Protein AF-A0A1E1F6V0-F1 (afdb_monomer)

Secondary structure (DSSP, 8-state):
---------------GGG-EE-TT-SEEEEEEEE---PPPTT-SSS-EEEEEEEEGGGTEE--BTTBSEEEEE--GGGEETTEEEEEEESEEEEEEEEEETTTEEEE-GGGEEEEEE-TT-EEEEEEE-HHHHHHHHHHHHHHTT---SSS---EEE-S-SS---BPPP-HHHHHHHHHHHHHH-TEE-SPEEE---EEE----EE-TTS-EETT-PPPPPP-------

pLDDT: mean 83.44, std 19.13, range [30.25, 98.56]

Solvent-accessible surface area (backbone atoms only — not comparable to full-atom values): 13030 Å² total; per-residue (Å²): 136,85,84,81,80,81,74,79,69,79,82,68,79,69,56,52,73,73,39,70,34,38,67,84,32,72,40,21,33,41,34,35,33,45,83,85,58,88,45,58,96,89,30,89,32,50,33,36,39,33,38,26,25,44,41,72,96,74,33,35,73,71,26,45,98,92,46,54,52,47,77,52,59,51,28,78,92,53,48,54,100,51,27,41,74,44,82,42,72,41,47,41,33,28,50,45,30,44,32,38,69,94,36,39,31,41,26,19,34,80,34,15,40,25,37,73,44,52,50,11,28,31,37,34,60,27,41,40,53,60,64,63,51,48,52,52,47,49,51,54,33,51,76,70,70,49,82,65,76,86,84,59,75,76,42,65,46,64,90,45,96,58,43,82,54,54,46,86,70,51,70,69,59,48,51,52,50,51,53,49,34,55,73,49,14,64,49,44,72,31,61,76,39,69,60,66,75,42,86,35,46,37,68,72,14,34,47,99,83,70,44,77,29,75,67,33,60,68,77,79,72,81,77,76,78,74,86,86,134

Foldseek 3Di:
DDDDDPPPPPPPFPFLQPDAFAQPAQKEKEKEFEDADDDDPLWQASKKWKKFADDQVVLAGPDDPVDRIDIQGHHPSQDQPRMHMGMHGFHKMKRQWMGTSVAEIEGQAQFIKMFGDGGRAYEYAAYWPNVVVVVVRVVVCVVVVNPDPPPDGHYYDDPDPHYTDHDADDPVVQVVVVVSSCVRRVNNPGRYDYIDIDTGHHDWDADPVRHTHRNHDDDDDDPPPDDDD

Mean predicted aligned error: 8.62 Å

Sequence (229 aa):
MACAAFLAAPADAKAPERMSLSSQSPDAIVVLKTDWWRPAPNMQSAFKLTLSTYAAEDGKLTGNMLGGAVLVEAKQKNMVEGYLIVPIKAGRWIVQSYSQQDKWALCFNASSLQFEVGPGEVVYLGKFDALAHRRQLTAQAVGSGKTMISGYGFADFFDLSEGPRFEPVDDMQVDAVKEMLGRRAPGVTAPVKAVAFGPASFGTGSTLFAERKCGGYFKAGVKKEGGGG

Nearest PDB structures (foldseek):
  8r2v-assembly1_B  TM=4.284E-01  e=2.306E-01  Gelatoporia subvermispora
  8r2w-assembly1_B  TM=4.416E-01  e=4.479E-01  Trametes versicolor
  2boy-assembly3_G  TM=3.815E-01  e=3.970E-01  Rhodococcus opacus
  2boy-assembly4_D  TM=2.615E-01  e=2.449E-01  Rhodococcus opacus
  6bdj-assembly1_A  TM=2.674E-01  e=7.711E-01  Tetranychus urticae

Radius of gyration: 18.92 Å; Cα contacts (8 Å, |Δi|>4): 472; chains: 1; bounding box: 48×59×58 Å

Structure (mmCIF, N/CA/C/O backbone):
data_AF-A0A1E1F6V0-F1
#
_entry.id   AF-A0A1E1F6V0-F1
#
loop_
_atom_site.group_PDB
_atom_site.id
_atom_site.type_symbol
_atom_site.label_atom_id
_atom_site.label_alt_id
_atom_site.label_comp_id
_atom_site.label_asym_id
_atom_site.label_entity_id
_atom_site.label_seq_id
_atom_site.pdbx_PDB_ins_code
_atom_site.Cartn_x
_atom_site.Cartn_y
_atom_site.Cartn_z
_atom_site.occupancy
_atom_site.B_iso_or_equiv
_atom_site.auth_seq_id
_atom_site.auth_comp_id
_atom_site.auth_asym_id
_atom_site.auth_atom_id
_atom_site.pdbx_PDB_model_num
ATOM 1 N N . MET A 1 1 ? 2.577 43.847 7.826 1.00 39.97 1 MET A N 1
ATOM 2 C CA . MET A 1 1 ? 1.648 42.816 7.319 1.00 39.97 1 MET A CA 1
ATOM 3 C C . MET A 1 1 ? 2.447 41.521 7.218 1.00 39.97 1 MET A C 1
ATOM 5 O O . MET A 1 1 ? 3.250 41.384 6.308 1.00 39.97 1 MET A O 1
ATOM 9 N N . ALA A 1 2 ? 2.390 40.678 8.251 1.00 33.53 2 ALA A N 1
ATOM 10 C CA . ALA A 1 2 ? 3.259 39.507 8.376 1.00 33.53 2 ALA A CA 1
ATOM 11 C C . ALA A 1 2 ? 2.606 38.297 7.694 1.00 33.53 2 ALA A C 1
ATOM 13 O O . ALA A 1 2 ? 1.489 37.918 8.037 1.00 33.53 2 ALA A O 1
ATOM 14 N N . CYS A 1 3 ? 3.297 37.724 6.710 1.00 36.50 3 CYS A N 1
ATOM 15 C CA . CYS A 1 3 ? 2.886 36.511 6.018 1.00 36.50 3 CYS A CA 1
ATOM 16 C C . CYS A 1 3 ? 3.307 35.308 6.876 1.00 36.50 3 CYS A C 1
ATOM 18 O O . CYS A 1 3 ? 4.498 35.030 7.016 1.00 36.50 3 CYS A O 1
ATOM 20 N N . ALA A 1 4 ? 2.343 34.642 7.512 1.00 39.50 4 ALA A N 1
ATOM 21 C CA . ALA A 1 4 ? 2.587 33.423 8.271 1.00 39.50 4 ALA A CA 1
ATOM 22 C C . ALA A 1 4 ? 2.741 32.247 7.296 1.00 39.50 4 ALA A C 1
ATOM 24 O O . ALA A 1 4 ? 1.768 31.780 6.705 1.00 39.50 4 ALA A O 1
ATOM 25 N N . ALA A 1 5 ? 3.975 31.780 7.120 1.00 38.06 5 ALA A N 1
ATOM 26 C CA . ALA A 1 5 ? 4.261 30.537 6.424 1.00 38.06 5 ALA A CA 1
ATOM 27 C C . ALA A 1 5 ? 3.810 29.359 7.302 1.00 38.06 5 ALA A C 1
ATOM 29 O O . ALA A 1 5 ? 4.454 29.033 8.299 1.00 38.06 5 ALA A O 1
ATOM 30 N N . PHE A 1 6 ? 2.699 28.716 6.937 1.00 32.88 6 PHE A N 1
ATOM 31 C CA . PHE A 1 6 ? 2.357 27.395 7.458 1.00 32.88 6 PHE A CA 1
ATOM 32 C C . PHE A 1 6 ? 3.346 26.383 6.874 1.00 32.88 6 PHE A C 1
ATOM 34 O O . PHE A 1 6 ? 3.175 25.870 5.769 1.00 32.88 6 PHE A O 1
ATOM 41 N N . LEU A 1 7 ? 4.415 26.126 7.623 1.00 32.56 7 LEU A N 1
ATOM 42 C CA . LEU A 1 7 ? 5.276 24.971 7.421 1.00 32.56 7 LEU A CA 1
ATOM 43 C C . LEU A 1 7 ? 4.428 23.723 7.688 1.00 32.56 7 LEU A C 1
ATOM 45 O O . LEU A 1 7 ? 4.127 23.402 8.837 1.00 32.56 7 LEU A O 1
ATOM 49 N N . ALA A 1 8 ? 4.005 23.037 6.627 1.00 34.81 8 ALA A N 1
ATOM 50 C CA . ALA A 1 8 ? 3.462 21.693 6.743 1.00 34.81 8 ALA A CA 1
ATOM 51 C C . ALA A 1 8 ? 4.569 20.797 7.314 1.00 34.81 8 ALA A C 1
ATOM 53 O O . ALA A 1 8 ? 5.553 20.498 6.636 1.00 34.81 8 ALA A O 1
ATOM 54 N N . ALA A 1 9 ? 4.443 20.436 8.591 1.00 30.25 9 ALA A N 1
ATOM 55 C CA . ALA A 1 9 ? 5.340 19.485 9.223 1.00 30.25 9 ALA A CA 1
ATOM 56 C C . ALA A 1 9 ? 5.271 18.152 8.457 1.00 30.25 9 ALA A C 1
ATOM 58 O O . ALA A 1 9 ? 4.173 17.736 8.068 1.00 30.25 9 ALA A O 1
ATOM 59 N N . PRO A 1 10 ? 6.407 17.464 8.239 1.00 33.06 10 PRO A N 1
ATOM 60 C CA . PRO A 1 10 ? 6.363 16.091 7.770 1.00 33.06 10 PRO A CA 1
ATOM 61 C C . PRO A 1 10 ? 5.522 15.302 8.773 1.00 33.06 10 PRO A C 1
ATOM 63 O O . PRO A 1 10 ? 5.729 15.413 9.982 1.00 33.06 10 PRO A O 1
ATOM 66 N N . ALA A 1 11 ? 4.537 14.554 8.282 1.00 38.00 11 ALA A N 1
ATOM 67 C CA . ALA A 1 11 ? 3.783 13.629 9.109 1.00 38.00 11 ALA A CA 1
ATOM 68 C C . ALA A 1 11 ? 4.750 12.544 9.602 1.00 38.00 11 ALA A C 1
ATOM 70 O O . ALA A 1 11 ? 4.923 11.511 8.957 1.00 38.00 11 ALA A O 1
ATOM 71 N N . ASP A 1 12 ? 5.429 12.802 10.721 1.00 46.56 12 ASP A N 1
ATOM 72 C CA . ASP A 1 12 ? 6.088 11.761 11.491 1.00 46.56 12 ASP A CA 1
ATOM 73 C C . ASP A 1 12 ? 5.009 10.731 11.802 1.00 46.56 12 ASP A C 1
ATOM 75 O O . ASP A 1 12 ? 3.993 11.047 12.432 1.00 46.56 12 ASP A O 1
ATOM 79 N N . ALA A 1 13 ? 5.196 9.514 11.290 1.00 55.59 13 ALA A N 1
ATOM 80 C CA . ALA A 1 13 ? 4.321 8.399 11.595 1.00 55.59 13 ALA A CA 1
ATOM 81 C C . ALA A 1 13 ? 4.190 8.331 13.121 1.00 55.59 13 ALA A C 1
ATOM 83 O O . ALA A 1 13 ? 5.181 8.109 13.822 1.00 55.59 13 ALA A O 1
ATOM 84 N N . LYS A 1 14 ? 2.989 8.619 13.641 1.00 62.44 14 LYS A N 1
ATOM 85 C CA . LYS A 1 14 ? 2.748 8.590 15.084 1.00 62.44 14 LYS A CA 1
ATOM 86 C C . LYS A 1 14 ? 3.150 7.212 15.582 1.00 62.44 14 LYS A C 1
ATOM 88 O O . LYS A 1 14 ? 2.758 6.208 14.990 1.00 62.44 14 LYS A O 1
ATOM 93 N N . ALA A 1 15 ? 3.925 7.177 16.660 1.00 74.06 15 ALA A N 1
ATOM 94 C CA . ALA A 1 15 ? 4.246 5.916 17.299 1.00 74.06 15 ALA A CA 1
ATOM 95 C C . ALA A 1 15 ? 2.932 5.174 17.639 1.00 74.06 15 ALA A C 1
ATOM 97 O O . ALA A 1 15 ? 1.965 5.843 18.025 1.00 74.06 15 ALA A O 1
ATOM 98 N N . PRO A 1 16 ? 2.859 3.844 17.461 1.00 74.81 16 PRO A N 1
ATOM 99 C CA . PRO A 1 16 ? 1.632 3.057 17.626 1.00 74.81 16 PRO A CA 1
ATOM 100 C C . PRO A 1 16 ? 0.875 3.341 18.921 1.00 74.81 16 PRO A C 1
ATOM 102 O O . PRO A 1 16 ? -0.339 3.522 18.906 1.00 74.81 16 PRO A O 1
ATOM 105 N N . GLU A 1 17 ? 1.600 3.510 20.021 1.00 78.25 17 GLU A N 1
ATOM 106 C CA . GLU A 1 17 ? 1.054 3.803 21.344 1.00 78.25 17 GLU A CA 1
ATOM 107 C C . GLU A 1 17 ? 0.362 5.175 21.454 1.00 78.25 17 GLU A C 1
ATOM 109 O O . GLU A 1 17 ? -0.383 5.421 22.398 1.00 78.25 17 GLU A O 1
ATOM 114 N N . ARG A 1 18 ? 0.590 6.078 20.492 1.00 81.44 18 ARG A N 1
ATOM 115 C CA . ARG A 1 18 ? -0.048 7.403 20.401 1.00 81.44 18 ARG A CA 1
ATOM 116 C C . ARG A 1 18 ? -1.143 7.465 19.338 1.00 81.44 18 ARG A C 1
ATOM 118 O O . ARG A 1 18 ? -1.700 8.542 19.108 1.00 81.44 18 ARG A O 1
ATOM 125 N N . MET A 1 19 ? -1.419 6.361 18.646 1.00 85.00 19 MET A N 1
ATOM 126 C CA . MET A 1 19 ? -2.527 6.300 17.702 1.00 85.00 19 MET A CA 1
ATOM 127 C C . MET A 1 19 ? -3.845 6.173 18.464 1.00 85.00 19 MET A C 1
ATOM 129 O O . MET A 1 19 ? -3.973 5.363 19.380 1.00 85.00 19 MET A O 1
ATOM 133 N N . SER A 1 20 ? -4.835 6.966 18.062 1.00 89.38 20 SER A N 1
ATOM 134 C CA . SER A 1 20 ? -6.219 6.759 18.465 1.00 89.38 20 SER A CA 1
ATOM 135 C C . SER A 1 20 ? -7.100 6.694 17.229 1.00 89.38 20 SER A C 1
ATOM 137 O O . SER A 1 20 ? -6.912 7.451 16.275 1.00 89.38 20 SER A O 1
ATOM 139 N N . LEU A 1 21 ? -8.037 5.753 17.244 1.00 93.19 21 LEU A N 1
ATOM 140 C CA . LEU A 1 21 ? -9.043 5.609 16.207 1.00 93.19 21 LEU A CA 1
ATOM 141 C C . LEU A 1 21 ? -10.289 4.987 16.827 1.00 93.19 21 LEU A C 1
ATOM 143 O O . LEU A 1 21 ? -10.246 3.875 17.347 1.00 93.19 21 LEU A O 1
ATOM 147 N N . SER A 1 22 ? -11.395 5.711 16.748 1.00 90.31 22 SER A N 1
ATOM 148 C CA . SER A 1 22 ? -12.729 5.245 17.126 1.00 90.31 22 SER A CA 1
ATOM 149 C C . SER A 1 22 ? -13.634 5.203 15.898 1.00 90.31 22 SER A C 1
ATOM 151 O O . SER A 1 22 ? -13.327 5.828 14.885 1.00 90.31 22 SER A O 1
ATOM 153 N N . SER A 1 23 ? -14.799 4.563 16.006 1.00 87.50 23 SER A N 1
ATOM 154 C CA . SER A 1 23 ? -15.818 4.532 14.942 1.00 87.50 23 SER A CA 1
ATOM 155 C C . SER A 1 23 ? -16.346 5.911 14.509 1.00 87.50 23 SER A C 1
ATOM 157 O O . SER A 1 23 ? -16.985 6.019 13.470 1.00 87.50 23 SER A O 1
ATOM 159 N N . GLN A 1 24 ? -16.090 6.970 15.284 1.00 87.88 24 GLN A N 1
ATOM 160 C CA . GLN A 1 24 ? -16.472 8.351 14.954 1.00 87.88 24 GLN A CA 1
ATOM 161 C C . GLN A 1 24 ? -15.336 9.149 14.297 1.00 87.88 24 GLN A C 1
ATOM 163 O O . GLN A 1 24 ? -15.510 10.320 13.960 1.00 87.88 24 GLN A O 1
ATOM 168 N N . SER A 1 25 ? -14.151 8.554 14.161 1.00 90.69 25 SER A N 1
ATOM 169 C CA . SER A 1 25 ? -12.988 9.243 13.610 1.00 90.69 25 SER A CA 1
ATOM 170 C C . SER A 1 25 ? -13.167 9.467 12.102 1.00 90.69 25 SER A C 1
ATOM 172 O O . SER A 1 25 ? -13.587 8.549 11.404 1.00 90.69 25 SER A O 1
ATOM 174 N N . PRO A 1 26 ? -12.822 10.651 11.560 1.00 91.94 26 PRO A N 1
ATOM 175 C CA . PRO A 1 26 ? -12.868 10.894 10.112 1.00 91.94 26 PRO A CA 1
ATOM 176 C C . PRO A 1 26 ? -11.731 10.185 9.357 1.00 91.94 26 PRO A C 1
ATOM 178 O O . PRO A 1 26 ? -11.746 10.083 8.130 1.00 91.94 26 PRO A O 1
ATOM 181 N N . ASP A 1 27 ? -10.724 9.742 10.103 1.00 94.06 27 ASP A N 1
ATOM 182 C CA . ASP A 1 27 ? -9.573 9.008 9.606 1.00 94.06 27 ASP A CA 1
ATOM 183 C C . ASP A 1 27 ? -9.846 7.501 9.641 1.00 94.06 27 ASP A C 1
ATOM 185 O O . ASP A 1 27 ? -10.838 7.032 10.198 1.00 94.06 27 ASP A O 1
ATOM 189 N N . ALA A 1 28 ? -8.936 6.749 9.046 1.00 96.38 28 ALA A N 1
ATOM 190 C CA . ALA A 1 28 ? -8.899 5.300 9.045 1.00 96.38 28 ALA A CA 1
ATOM 191 C C . ALA A 1 28 ? -7.456 4.824 9.257 1.00 96.38 28 ALA A C 1
ATOM 193 O O . ALA A 1 28 ? -6.510 5.616 9.207 1.00 96.38 28 ALA A O 1
ATOM 194 N N . ILE A 1 29 ? -7.265 3.526 9.478 1.00 96.94 29 ILE A N 1
ATOM 195 C CA . ILE A 1 29 ? -5.933 2.916 9.557 1.00 96.94 29 ILE A CA 1
ATOM 196 C C . ILE A 1 29 ? -5.819 1.792 8.533 1.00 96.94 29 ILE A C 1
ATOM 198 O O . ILE A 1 29 ? -6.696 0.943 8.403 1.00 96.94 29 ILE A O 1
ATOM 202 N N . VAL A 1 30 ? -4.683 1.764 7.847 1.00 97.62 30 VAL A N 1
ATOM 203 C CA . VAL A 1 30 ? -4.232 0.629 7.048 1.00 97.62 30 VAL A CA 1
ATOM 204 C C . VAL A 1 30 ? -3.200 -0.143 7.850 1.00 97.62 30 VAL A C 1
ATOM 206 O O . VAL A 1 30 ? -2.234 0.432 8.354 1.00 97.62 30 VAL A O 1
ATOM 209 N N . VAL A 1 31 ? -3.379 -1.456 7.924 1.00 98.00 31 VAL A N 1
ATOM 210 C CA . VAL A 1 31 ? -2.381 -2.387 8.446 1.00 98.00 31 VAL A CA 1
ATOM 211 C C . VAL A 1 31 ? -1.923 -3.281 7.305 1.00 98.00 31 VAL A C 1
ATOM 213 O O . VAL A 1 31 ? -2.741 -3.807 6.555 1.00 98.00 31 VAL A O 1
ATOM 216 N N . LEU A 1 32 ? -0.619 -3.498 7.178 1.00 97.56 32 LEU A N 1
ATOM 217 C CA . LEU A 1 32 ? -0.083 -4.515 6.278 1.00 97.56 32 LEU A CA 1
ATOM 218 C C . LEU A 1 32 ? 1.054 -5.271 6.940 1.00 97.56 32 LEU A C 1
ATOM 220 O O . LEU A 1 32 ? 1.851 -4.696 7.682 1.00 97.56 32 LEU A O 1
ATOM 224 N N . LYS A 1 33 ? 1.128 -6.568 6.665 1.00 98.06 33 LYS A N 1
ATOM 225 C CA . LYS A 1 33 ? 2.230 -7.413 7.112 1.00 98.06 33 LYS A CA 1
ATOM 226 C C . LYS A 1 33 ? 3.289 -7.450 6.023 1.00 98.06 33 LYS A C 1
ATOM 228 O O . LYS A 1 33 ? 2.967 -7.433 4.836 1.00 98.06 33 LYS A O 1
ATOM 233 N N . THR A 1 34 ? 4.559 -7.500 6.395 1.00 96.81 34 THR A N 1
ATOM 234 C CA . THR A 1 34 ? 5.626 -7.655 5.405 1.00 96.81 34 THR A CA 1
ATOM 235 C C . THR A 1 34 ? 6.889 -8.224 6.029 1.00 96.81 34 THR A C 1
ATOM 237 O O . THR A 1 34 ? 7.127 -8.080 7.229 1.00 96.81 34 THR A O 1
ATOM 240 N N . ASP A 1 35 ? 7.715 -8.847 5.197 1.00 92.19 35 ASP A N 1
ATOM 241 C CA . ASP A 1 35 ? 9.049 -9.258 5.603 1.00 92.19 35 ASP A CA 1
ATOM 242 C C . ASP A 1 35 ? 9.974 -8.035 5.584 1.00 92.19 35 ASP A C 1
ATOM 244 O O . ASP A 1 35 ? 10.118 -7.346 4.571 1.00 92.19 35 ASP A O 1
ATOM 248 N N . TRP A 1 36 ? 10.616 -7.758 6.717 1.00 89.75 36 TRP A N 1
ATOM 249 C CA . TRP A 1 36 ? 11.621 -6.706 6.813 1.00 89.75 36 TRP A CA 1
ATOM 250 C C . TRP A 1 36 ? 13.020 -7.289 6.625 1.00 89.75 36 TRP A C 1
ATOM 252 O O . TRP A 1 36 ? 13.381 -8.296 7.231 1.00 89.75 36 TRP A O 1
ATOM 262 N N . TRP A 1 37 ? 13.838 -6.614 5.822 1.00 90.94 37 TRP A N 1
ATOM 263 C CA . TRP A 1 37 ? 15.269 -6.878 5.728 1.00 90.94 37 TRP A CA 1
ATOM 264 C C . TRP A 1 37 ? 16.046 -5.614 6.045 1.00 90.94 37 TRP A C 1
ATOM 266 O O . TRP A 1 37 ? 15.582 -4.496 5.808 1.00 90.94 37 TRP A O 1
ATOM 276 N N . ARG A 1 38 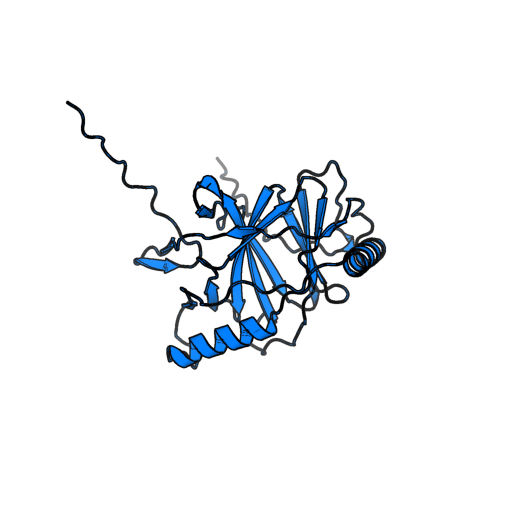? 17.276 -5.792 6.526 1.00 90.00 38 ARG A N 1
ATOM 277 C CA . ARG A 1 38 ? 18.179 -4.668 6.733 1.00 90.00 38 ARG A CA 1
ATOM 278 C C . ARG A 1 38 ? 18.479 -4.007 5.378 1.00 90.00 38 ARG A C 1
ATOM 280 O O . ARG A 1 38 ? 19.023 -4.681 4.498 1.00 90.00 38 ARG A O 1
ATOM 287 N N . PRO A 1 39 ? 1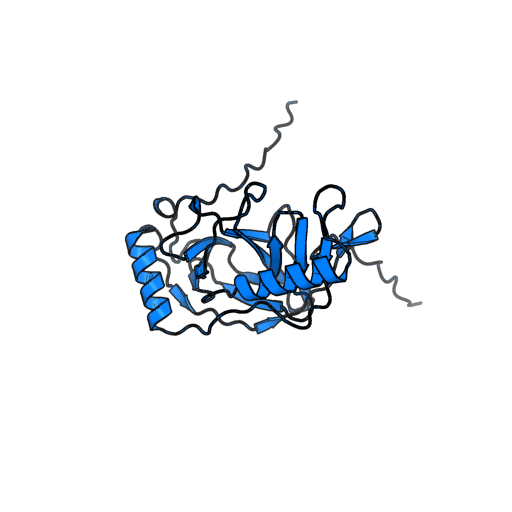8.127 -2.725 5.182 1.00 87.06 39 PRO A N 1
ATOM 288 C CA . PRO A 1 39 ? 18.481 -2.013 3.962 1.00 87.06 39 PRO A CA 1
ATOM 289 C C . PRO A 1 39 ? 20.004 -1.859 3.844 1.00 87.06 39 PRO A C 1
ATOM 291 O O . PRO A 1 39 ? 20.723 -1.909 4.845 1.00 87.06 39 PRO A O 1
ATOM 294 N N . ALA A 1 40 ? 20.502 -1.672 2.618 1.00 82.88 40 ALA A N 1
ATOM 295 C CA . ALA A 1 40 ? 21.911 -1.346 2.397 1.00 82.88 40 ALA A CA 1
ATOM 296 C C . ALA A 1 40 ? 22.280 -0.023 3.111 1.00 82.88 40 ALA A C 1
ATOM 298 O O . ALA A 1 40 ? 21.392 0.799 3.338 1.00 82.88 40 ALA A O 1
ATOM 299 N N . PRO A 1 41 ? 23.561 0.229 3.452 1.00 81.44 41 PRO A N 1
ATOM 300 C CA . PRO A 1 41 ? 23.954 1.406 4.240 1.00 81.44 41 PRO A CA 1
ATOM 301 C C . PRO A 1 41 ? 23.498 2.763 3.676 1.00 81.44 41 PRO A C 1
ATOM 303 O O . PRO A 1 41 ? 23.301 3.710 4.427 1.00 81.44 41 PRO A O 1
ATOM 306 N N . ASN A 1 42 ? 23.305 2.861 2.360 1.00 79.62 42 ASN A N 1
ATOM 307 C CA . ASN A 1 42 ? 22.858 4.061 1.651 1.00 79.62 42 ASN A CA 1
ATOM 308 C C . ASN A 1 42 ? 21.324 4.173 1.503 1.00 79.62 42 ASN A C 1
ATOM 310 O O . ASN A 1 42 ? 20.838 5.095 0.851 1.00 79.62 42 ASN A O 1
ATOM 314 N N . MET A 1 43 ? 20.554 3.237 2.061 1.00 81.44 43 MET A N 1
ATOM 315 C CA . MET A 1 43 ? 19.099 3.170 1.941 1.00 81.44 43 MET A CA 1
ATOM 316 C C . MET A 1 43 ? 18.426 3.462 3.286 1.00 81.44 43 MET A C 1
ATOM 318 O O . MET A 1 43 ? 18.713 2.822 4.294 1.00 81.44 43 MET A O 1
ATOM 322 N N . GLN A 1 44 ? 17.462 4.387 3.296 1.00 84.56 44 GLN A N 1
ATOM 323 C CA . GLN A 1 44 ? 16.756 4.778 4.525 1.00 84.56 44 GLN A CA 1
ATOM 324 C C . GLN A 1 44 ? 15.653 3.802 4.961 1.00 84.56 44 GLN A C 1
ATOM 326 O O . GLN A 1 44 ? 15.170 3.883 6.087 1.00 84.56 44 GLN A O 1
ATOM 331 N N . SER A 1 45 ? 15.205 2.919 4.071 1.00 89.81 45 SER A N 1
ATOM 332 C CA . SER A 1 45 ? 14.143 1.936 4.318 1.00 89.81 45 SER A CA 1
ATOM 333 C C . SER A 1 45 ? 14.380 0.694 3.467 1.00 89.81 45 SER A C 1
ATOM 335 O O . SER A 1 45 ? 15.059 0.779 2.440 1.00 89.81 45 SER A O 1
ATOM 337 N N . ALA A 1 46 ? 13.835 -0.450 3.887 1.00 92.19 46 ALA A N 1
ATOM 338 C CA . ALA A 1 46 ? 13.887 -1.679 3.097 1.00 92.19 46 ALA A CA 1
ATOM 339 C C . ALA A 1 46 ? 13.179 -1.479 1.745 1.00 92.19 46 ALA A C 1
ATOM 341 O O . ALA A 1 46 ? 13.729 -1.813 0.695 1.00 92.19 46 ALA A O 1
ATOM 342 N N . PHE A 1 47 ? 11.998 -0.861 1.787 1.00 94.50 47 PHE A N 1
ATOM 343 C CA . PHE A 1 47 ? 11.218 -0.409 0.642 1.00 94.50 47 PHE A CA 1
ATOM 344 C C . PHE A 1 47 ? 10.194 0.649 1.081 1.00 94.50 47 PHE A C 1
ATOM 346 O O . PHE A 1 47 ? 9.973 0.856 2.282 1.00 94.50 47 PHE A O 1
ATOM 353 N N . LYS A 1 48 ? 9.534 1.274 0.103 1.00 94.44 48 LYS A N 1
ATOM 354 C CA . LYS A 1 48 ? 8.328 2.081 0.312 1.00 94.44 48 LYS A CA 1
ATOM 355 C C . LYS A 1 48 ? 7.202 1.588 -0.589 1.00 94.44 48 LYS A C 1
ATOM 357 O O . LYS A 1 48 ? 7.434 1.284 -1.758 1.00 94.44 48 LYS A O 1
ATOM 362 N N . LEU A 1 49 ? 5.991 1.520 -0.050 1.00 95.94 49 LEU A N 1
ATOM 363 C CA . LEU A 1 49 ? 4.765 1.322 -0.821 1.00 95.94 49 LEU A CA 1
ATOM 364 C C . LEU A 1 49 ? 4.005 2.646 -0.849 1.00 95.94 49 LEU A C 1
ATOM 366 O O . LEU A 1 49 ? 3.786 3.254 0.195 1.00 95.94 49 LEU A O 1
ATOM 370 N N . THR A 1 50 ? 3.631 3.119 -2.031 1.00 94.81 50 THR A N 1
ATOM 371 C CA . THR A 1 50 ? 2.820 4.332 -2.179 1.00 94.81 50 THR A CA 1
ATOM 372 C C . THR A 1 50 ? 1.366 3.940 -2.355 1.00 94.81 50 THR A C 1
ATOM 374 O O . THR A 1 50 ? 1.030 3.202 -3.283 1.00 94.81 50 THR A O 1
ATOM 377 N N . LEU A 1 51 ? 0.520 4.449 -1.469 1.00 96.19 51 LEU A N 1
ATOM 378 C CA . LEU A 1 51 ? -0.929 4.389 -1.579 1.00 96.19 51 LEU A CA 1
ATOM 379 C C . LEU A 1 51 ? -1.422 5.773 -1.978 1.00 96.19 51 LEU A C 1
ATOM 381 O O . LEU A 1 51 ? -0.976 6.765 -1.404 1.00 96.19 51 LEU A O 1
ATOM 385 N N . SER A 1 52 ? -2.351 5.844 -2.921 1.00 95.19 52 SER A N 1
ATOM 386 C CA . SER A 1 52 ? -2.941 7.113 -3.348 1.00 95.19 52 SER A CA 1
ATOM 387 C C . SER A 1 52 ? -4.451 7.023 -3.397 1.00 95.19 52 SER A C 1
ATOM 389 O O . SER A 1 52 ? -5.008 5.959 -3.637 1.00 95.19 52 SER A O 1
ATOM 391 N N . THR A 1 53 ? -5.121 8.141 -3.162 1.00 95.06 53 THR A N 1
ATOM 392 C CA . THR A 1 53 ? -6.565 8.254 -3.365 1.00 95.06 53 THR A CA 1
ATOM 393 C C . THR A 1 53 ? -6.898 8.090 -4.846 1.00 95.06 53 THR A C 1
ATOM 395 O O . THR A 1 53 ? -6.115 8.487 -5.721 1.00 95.06 53 THR A O 1
ATOM 398 N N . TYR A 1 54 ? -8.042 7.468 -5.119 1.00 94.12 54 TYR A N 1
ATOM 399 C CA . TYR A 1 54 ? -8.394 6.983 -6.448 1.00 94.12 54 TYR A CA 1
ATOM 400 C C . TYR A 1 54 ? -9.857 7.262 -6.794 1.00 94.12 54 TYR A C 1
ATOM 402 O O . TYR A 1 54 ? -10.766 6.891 -6.050 1.00 94.12 54 TYR A O 1
ATOM 410 N N . ALA A 1 55 ? -10.079 7.867 -7.960 1.00 91.69 55 ALA A N 1
ATOM 411 C CA . ALA A 1 55 ? -11.394 8.023 -8.569 1.00 91.69 55 ALA A CA 1
ATOM 412 C C . ALA A 1 55 ? -11.559 6.954 -9.657 1.00 91.69 55 ALA A C 1
ATOM 414 O O . ALA A 1 55 ? -11.032 7.105 -10.761 1.00 91.69 55 ALA A O 1
ATOM 415 N N . ALA A 1 56 ? -12.260 5.859 -9.340 1.00 87.94 56 ALA A N 1
ATOM 416 C CA . ALA A 1 56 ? -12.360 4.725 -10.266 1.00 87.94 56 ALA A CA 1
ATOM 417 C C . ALA A 1 56 ? -13.168 5.042 -11.526 1.00 87.94 56 ALA A C 1
ATOM 419 O O . ALA A 1 56 ? -12.798 4.565 -12.592 1.00 87.94 56 ALA A O 1
ATOM 420 N N . GLU A 1 57 ? -14.203 5.883 -11.414 1.00 86.69 57 GLU A N 1
ATOM 421 C CA . GLU A 1 57 ? -15.013 6.334 -12.560 1.00 86.69 57 GLU A CA 1
ATOM 422 C C . GLU A 1 57 ? -14.140 6.969 -13.654 1.00 86.69 57 GLU A C 1
ATOM 424 O O . GLU A 1 57 ? -14.390 6.817 -14.846 1.00 86.69 57 GLU A O 1
ATOM 429 N N . ASP A 1 58 ? -13.068 7.646 -13.237 1.00 81.88 58 ASP A N 1
ATOM 430 C CA . ASP A 1 58 ? -12.130 8.328 -14.122 1.00 81.88 58 ASP A CA 1
ATOM 431 C C . ASP A 1 58 ? -10.849 7.531 -14.400 1.00 81.88 58 ASP A C 1
ATOM 433 O O . ASP A 1 58 ? -10.032 7.962 -15.220 1.00 81.88 58 ASP A O 1
ATOM 437 N N . GLY A 1 59 ? -10.617 6.426 -13.684 1.00 86.06 59 GLY A N 1
ATOM 438 C CA . GLY A 1 59 ? -9.351 5.695 -13.710 1.00 86.06 59 GLY A CA 1
ATOM 439 C C . GLY A 1 59 ? -8.144 6.567 -13.341 1.00 86.06 59 GLY A C 1
ATOM 440 O O . GLY A 1 59 ? -7.086 6.458 -13.965 1.00 86.06 59 GLY A O 1
ATOM 441 N N . LYS A 1 60 ? -8.290 7.487 -12.375 1.00 87.88 60 LYS A N 1
ATOM 442 C CA . LYS A 1 60 ? -7.269 8.505 -12.061 1.00 87.88 60 LYS A CA 1
ATOM 443 C C . LYS A 1 60 ? -6.894 8.543 -10.591 1.00 87.88 60 LYS A C 1
ATOM 445 O O . LYS A 1 60 ? -7.726 8.382 -9.700 1.00 87.88 60 LYS A O 1
ATOM 450 N N . LEU A 1 61 ? -5.619 8.842 -10.354 1.00 89.88 61 LEU A N 1
ATOM 451 C CA . LEU A 1 61 ? -5.144 9.227 -9.034 1.00 89.88 61 LEU A CA 1
ATOM 452 C C . LEU A 1 61 ? -5.636 10.638 -8.719 1.00 89.88 61 LEU A C 1
ATOM 454 O O . LEU A 1 61 ? -5.449 11.559 -9.514 1.00 89.88 61 LEU A O 1
ATOM 458 N N . THR A 1 62 ? -6.228 10.801 -7.545 1.00 87.94 62 THR A N 1
ATOM 459 C CA . THR A 1 62 ? -6.615 12.110 -7.000 1.00 87.94 62 THR A CA 1
ATOM 460 C C . THR A 1 62 ? -5.625 12.602 -5.945 1.00 87.94 62 THR A C 1
ATOM 462 O O . THR A 1 62 ? -5.661 13.766 -5.552 1.00 87.94 62 THR A O 1
ATOM 465 N N . GLY A 1 63 ? -4.721 11.722 -5.508 1.00 82.19 63 GLY A N 1
ATOM 466 C CA . GLY A 1 63 ? -3.648 12.025 -4.571 1.00 82.19 63 GLY A CA 1
ATOM 467 C C . GLY A 1 63 ? -2.494 12.783 -5.214 1.00 82.19 63 GLY A C 1
ATOM 468 O O . GLY A 1 63 ? -2.133 12.535 -6.363 1.00 82.19 63 GLY A O 1
ATOM 469 N N . ASN A 1 64 ? -1.884 13.692 -4.459 1.00 72.12 64 ASN A N 1
ATOM 470 C CA . ASN A 1 64 ? -0.677 14.415 -4.847 1.00 72.12 64 ASN A CA 1
ATOM 471 C C . ASN A 1 64 ? 0.191 14.743 -3.615 1.00 72.12 6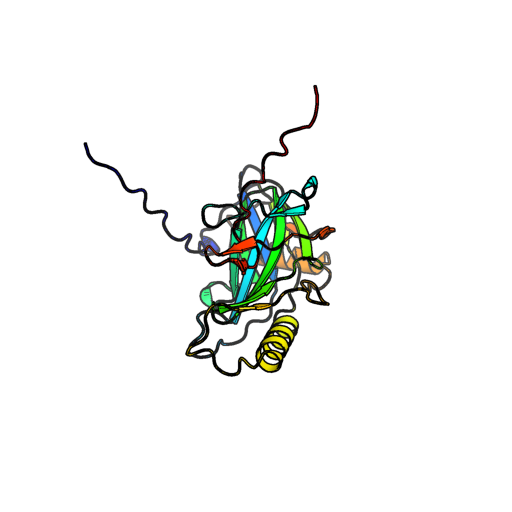4 ASN A C 1
ATOM 473 O O . ASN A 1 64 ? -0.115 14.346 -2.491 1.00 72.12 64 ASN A O 1
ATOM 477 N N . MET A 1 65 ? 1.291 15.477 -3.821 1.00 64.38 65 MET A N 1
ATOM 478 C CA . MET A 1 65 ? 2.229 15.842 -2.748 1.00 64.38 65 MET A CA 1
ATOM 479 C C . MET A 1 65 ? 1.614 16.688 -1.620 1.00 64.38 65 MET A C 1
ATOM 481 O O . MET A 1 65 ? 2.180 16.738 -0.533 1.00 64.38 65 MET A O 1
ATOM 485 N N . LEU A 1 66 ? 0.486 17.359 -1.866 1.00 68.69 66 LEU A N 1
ATOM 486 C CA . LEU A 1 66 ? -0.217 18.196 -0.892 1.00 68.69 66 LEU A CA 1
ATOM 487 C C . LEU A 1 66 ? -1.313 17.431 -0.133 1.00 68.69 66 LEU A C 1
ATOM 489 O O . LEU A 1 66 ? -1.854 17.953 0.839 1.00 68.69 66 LEU A O 1
ATOM 493 N N . GLY A 1 67 ? -1.651 16.207 -0.547 1.00 78.88 67 GLY A N 1
ATOM 494 C CA . GLY A 1 67 ? -2.655 15.392 0.130 1.00 78.88 67 GLY A CA 1
ATOM 495 C C . GLY A 1 67 ? -3.142 14.207 -0.698 1.00 78.88 67 GLY A C 1
ATOM 496 O O . GLY A 1 67 ? -3.049 14.191 -1.922 1.00 78.88 67 GLY A O 1
ATOM 497 N N . GLY A 1 68 ? -3.683 13.195 -0.016 1.00 85.44 68 GLY A N 1
ATOM 498 C CA . GLY A 1 68 ? -4.266 12.021 -0.668 1.00 85.44 68 GLY A CA 1
ATOM 499 C C . GLY A 1 68 ? -3.246 11.027 -1.228 1.00 85.44 68 GLY A C 1
ATOM 500 O O . GLY A 1 68 ? -3.635 10.176 -2.018 1.00 85.44 68 GLY A O 1
ATOM 501 N N . ALA A 1 69 ? -1.976 11.122 -0.833 1.00 90.69 69 ALA A N 1
ATOM 502 C CA . ALA A 1 69 ? -0.949 10.110 -1.059 1.00 90.69 69 ALA A CA 1
ATOM 503 C C . ALA A 1 69 ? -0.248 9.795 0.268 1.00 90.69 69 ALA A C 1
ATOM 505 O O . ALA A 1 69 ? 0.023 10.693 1.066 1.00 90.69 69 ALA A O 1
ATOM 506 N N . VAL A 1 70 ? 0.028 8.518 0.514 1.00 92.50 70 VAL A N 1
ATOM 507 C CA . VAL A 1 70 ? 0.623 8.016 1.753 1.00 92.50 70 VAL A CA 1
ATOM 508 C C . VAL A 1 70 ? 1.745 7.046 1.415 1.00 92.50 70 VAL A C 1
ATOM 510 O O . VAL A 1 70 ? 1.595 6.149 0.584 1.00 92.50 70 VAL A O 1
ATOM 513 N N . LEU A 1 71 ? 2.884 7.226 2.082 1.00 92.38 71 LEU A N 1
ATOM 514 C CA . LEU A 1 71 ? 4.037 6.343 1.968 1.00 92.38 71 LEU A CA 1
ATOM 515 C C . LEU A 1 71 ? 4.059 5.375 3.147 1.00 92.38 71 LEU A C 1
ATOM 517 O O . LEU A 1 71 ? 4.261 5.778 4.291 1.00 92.38 71 LEU A O 1
ATOM 521 N N . VAL A 1 72 ? 3.919 4.086 2.859 1.00 94.75 72 VAL A N 1
ATOM 522 C CA . VAL A 1 72 ? 4.193 3.027 3.826 1.00 94.75 72 VAL A CA 1
ATOM 523 C C . VAL A 1 72 ? 5.680 2.692 3.751 1.00 94.75 72 VAL A C 1
ATOM 525 O O . VAL A 1 72 ? 6.139 2.038 2.815 1.00 94.75 72 VAL A O 1
ATOM 528 N N . GLU A 1 73 ? 6.456 3.179 4.717 1.00 93.88 73 GLU A N 1
ATOM 529 C CA . GLU A 1 73 ? 7.907 2.985 4.749 1.00 93.88 73 GLU A CA 1
ATOM 530 C C . GLU A 1 73 ? 8.301 1.801 5.643 1.00 93.88 73 GLU A C 1
ATOM 532 O O . GLU A 1 73 ? 8.133 1.856 6.865 1.00 93.88 73 GLU A O 1
ATOM 537 N N . ALA A 1 74 ? 8.933 0.777 5.061 1.00 94.06 74 ALA A N 1
ATOM 538 C CA . ALA A 1 74 ? 9.452 -0.386 5.782 1.00 94.06 74 ALA A CA 1
ATOM 539 C C . ALA A 1 74 ? 10.789 -0.075 6.484 1.00 94.06 74 ALA A C 1
ATOM 541 O O . ALA A 1 74 ? 11.866 -0.568 6.124 1.00 94.06 74 ALA A O 1
ATOM 542 N N . LYS A 1 75 ? 10.727 0.806 7.485 1.00 92.38 75 LYS A N 1
ATOM 543 C CA . LYS A 1 75 ? 11.822 1.128 8.411 1.00 92.38 75 LYS A CA 1
ATOM 544 C C . LYS A 1 75 ? 11.648 0.311 9.682 1.00 9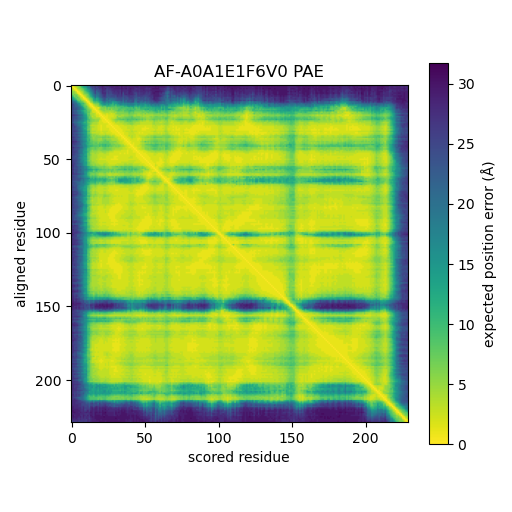2.38 75 LYS A C 1
ATOM 546 O O . LYS A 1 75 ? 10.530 0.187 10.160 1.00 92.38 75 LYS A O 1
ATOM 551 N N . GLN A 1 76 ? 12.741 -0.1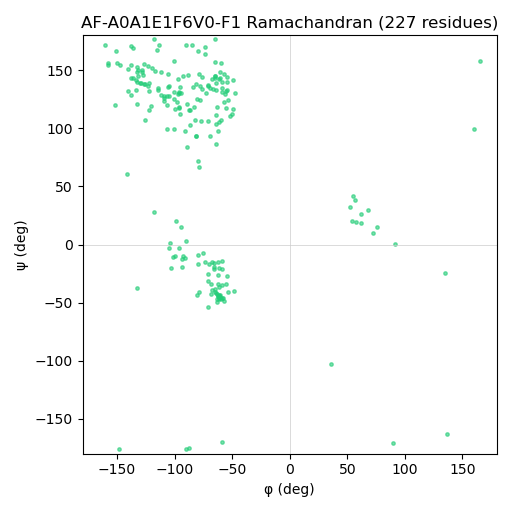60 10.284 1.00 90.44 76 GLN A N 1
ATOM 552 C CA . GLN A 1 76 ? 12.666 -0.958 11.516 1.00 90.44 76 GLN A CA 1
ATOM 553 C C . GLN A 1 76 ? 11.857 -0.255 12.618 1.00 90.44 76 GLN A C 1
ATOM 555 O O . GLN A 1 76 ? 11.024 -0.883 13.256 1.00 90.44 76 GLN A O 1
ATOM 560 N N . LYS A 1 77 ? 12.039 1.062 12.780 1.00 90.00 77 LYS A N 1
ATOM 561 C CA . LYS A 1 77 ? 11.304 1.878 13.761 1.00 90.00 77 LYS A CA 1
ATOM 562 C C . LYS A 1 77 ? 9.794 2.005 13.496 1.00 90.00 77 LYS A C 1
ATOM 564 O O . LYS A 1 77 ? 9.064 2.373 14.403 1.00 90.00 77 LYS A O 1
ATOM 569 N N . ASN A 1 78 ? 9.345 1.739 12.268 1.00 91.56 78 ASN A N 1
ATOM 570 C CA . ASN A 1 78 ? 7.932 1.790 11.882 1.00 91.56 78 ASN A CA 1
ATOM 571 C C . ASN A 1 78 ? 7.259 0.409 11.992 1.00 91.56 78 ASN A C 1
ATOM 573 O O . ASN A 1 78 ? 6.040 0.320 11.879 1.00 91.56 78 ASN A O 1
ATOM 577 N N . MET A 1 79 ? 8.044 -0.663 12.158 1.00 92.25 79 MET A N 1
ATOM 578 C CA . MET A 1 79 ? 7.541 -2.032 12.231 1.00 92.25 79 MET A CA 1
ATOM 579 C C . MET A 1 79 ? 7.083 -2.358 13.653 1.00 92.25 79 MET A C 1
ATOM 581 O O . MET A 1 79 ? 7.806 -2.124 14.622 1.00 92.25 79 MET A O 1
ATOM 585 N N . VAL A 1 80 ? 5.923 -2.994 13.766 1.00 93.62 80 VAL A N 1
ATOM 586 C CA . VAL A 1 80 ? 5.355 -3.490 15.021 1.00 93.62 80 VAL A CA 1
ATOM 587 C C . VAL A 1 80 ? 5.043 -4.961 14.837 1.00 93.62 80 VAL A C 1
ATOM 589 O O . VAL A 1 80 ? 4.123 -5.291 14.104 1.00 93.62 80 VAL A O 1
ATOM 592 N N . GLU A 1 81 ? 5.829 -5.854 15.442 1.00 93.00 81 GLU A N 1
ATOM 593 C CA . GLU A 1 81 ? 5.592 -7.310 15.360 1.00 93.00 81 GLU A CA 1
ATOM 594 C C . GLU A 1 81 ? 5.440 -7.834 13.906 1.00 93.00 81 GLU A C 1
ATOM 596 O O . GLU A 1 81 ? 4.700 -8.775 13.639 1.00 93.00 81 GLU A O 1
ATOM 601 N N . GLY A 1 82 ? 6.137 -7.219 12.939 1.00 94.31 82 GLY A N 1
ATOM 602 C CA . GLY A 1 82 ? 6.044 -7.581 11.514 1.00 94.31 82 GLY A CA 1
ATOM 603 C C . GLY A 1 82 ? 4.990 -6.805 10.706 1.00 94.31 82 GLY A C 1
ATOM 604 O O . GLY A 1 82 ? 4.871 -7.020 9.498 1.00 94.31 82 GLY A O 1
ATOM 605 N N . TYR A 1 83 ? 4.264 -5.884 11.340 1.00 97.19 83 TYR A N 1
ATOM 606 C CA . TYR A 1 83 ? 3.243 -5.049 10.712 1.00 97.19 83 TYR A CA 1
ATOM 607 C C . TYR A 1 83 ? 3.710 -3.606 10.519 1.00 97.19 83 TYR A C 1
ATOM 609 O O . TYR A 1 83 ? 4.427 -3.046 11.349 1.00 97.19 83 TYR A O 1
ATOM 617 N N . LEU A 1 84 ? 3.246 -2.993 9.436 1.00 96.38 84 LEU A N 1
ATOM 618 C CA . LEU A 1 84 ? 3.262 -1.554 9.213 1.00 96.38 84 LEU A CA 1
ATOM 619 C C . LEU A 1 84 ? 1.839 -1.037 9.415 1.00 96.38 84 LEU A C 1
ATOM 621 O O . LEU A 1 84 ? 0.895 -1.570 8.832 1.00 96.38 84 LEU A O 1
ATOM 625 N N . ILE A 1 85 ? 1.703 -0.016 10.256 1.00 95.94 85 ILE A N 1
ATOM 626 C CA . ILE A 1 85 ? 0.422 0.570 10.656 1.00 95.94 85 ILE A CA 1
ATOM 627 C C . ILE A 1 85 ? 0.454 2.030 10.234 1.00 95.94 85 ILE A C 1
ATOM 629 O O . ILE A 1 85 ? 1.331 2.780 10.669 1.00 95.94 85 ILE A O 1
ATOM 633 N N . VAL A 1 86 ? -0.465 2.427 9.360 1.00 94.62 86 VAL A N 1
ATOM 634 C CA . VAL A 1 86 ? -0.422 3.744 8.730 1.00 94.62 86 VAL A CA 1
ATOM 635 C C . VAL A 1 86 ? -1.798 4.406 8.791 1.00 94.62 86 VAL A C 1
ATOM 637 O O . VAL A 1 86 ? -2.758 3.849 8.254 1.00 94.62 86 VAL A O 1
ATOM 640 N N . PRO A 1 87 ? -1.922 5.587 9.423 1.00 94.25 87 PRO A N 1
ATOM 641 C CA . PRO A 1 87 ? -3.160 6.350 9.389 1.00 94.25 87 PRO A CA 1
ATOM 642 C C . PRO A 1 87 ? -3.372 6.943 7.994 1.00 94.25 87 PRO A C 1
ATOM 644 O O . PRO A 1 87 ? -2.449 7.497 7.392 1.00 94.25 87 PRO A O 1
ATOM 647 N N . ILE A 1 88 ? -4.598 6.849 7.494 1.00 94.69 88 ILE A N 1
ATOM 648 C CA . ILE A 1 88 ? -5.018 7.388 6.201 1.00 94.69 88 ILE A CA 1
ATOM 649 C C . ILE A 1 88 ? -6.373 8.089 6.336 1.00 94.69 88 ILE A C 1
ATOM 651 O O . ILE A 1 88 ? -7.049 7.977 7.356 1.00 94.69 88 ILE A O 1
ATOM 655 N N . LYS A 1 89 ? -6.792 8.825 5.307 1.00 94.75 89 LYS A N 1
ATOM 656 C CA . LYS A 1 89 ? -8.173 9.322 5.228 1.00 94.75 89 LYS A CA 1
ATOM 657 C C . LYS A 1 89 ? -9.107 8.213 4.756 1.00 94.75 89 LYS A C 1
ATOM 659 O O . LYS A 1 89 ? -8.712 7.397 3.921 1.00 94.75 89 LYS A O 1
ATOM 664 N N . ALA A 1 90 ? -10.342 8.229 5.249 1.00 95.56 90 ALA A N 1
ATOM 665 C CA . ALA A 1 90 ? -11.403 7.403 4.692 1.00 95.56 90 ALA A CA 1
ATOM 666 C C . ALA A 1 90 ? -11.598 7.692 3.195 1.00 95.56 90 ALA A C 1
ATOM 668 O O . ALA A 1 90 ? -11.409 8.824 2.738 1.00 95.56 90 ALA A O 1
ATOM 669 N N . GLY A 1 91 ? -11.972 6.666 2.436 1.00 95.75 91 GLY A N 1
ATOM 670 C CA . GLY A 1 91 ? -12.221 6.756 1.004 1.00 95.75 91 GLY A CA 1
ATOM 671 C C . GLY A 1 91 ? -11.624 5.594 0.220 1.00 95.75 91 GLY A C 1
ATOM 672 O O . GLY A 1 91 ? -11.273 4.548 0.768 1.00 95.75 91 GLY A O 1
ATOM 673 N N . ARG A 1 92 ? -11.519 5.804 -1.090 1.00 97.56 92 ARG A N 1
ATOM 674 C CA . ARG A 1 92 ? -11.016 4.829 -2.053 1.00 97.56 92 ARG A CA 1
ATOM 675 C C . ARG A 1 92 ? -9.543 5.076 -2.346 1.00 97.56 92 ARG A C 1
ATOM 677 O O . ARG A 1 92 ? -9.139 6.193 -2.677 1.00 97.56 92 ARG A O 1
ATOM 684 N N . TRP A 1 93 ? -8.759 4.016 -2.242 1.00 97.75 93 TRP A N 1
ATOM 685 C CA . TRP A 1 93 ? -7.312 4.030 -2.371 1.00 97.75 93 TRP A CA 1
ATOM 686 C C . TRP A 1 93 ? -6.852 3.011 -3.400 1.00 97.75 93 TRP A C 1
ATOM 688 O O . TRP A 1 93 ? -7.525 2.020 -3.661 1.00 97.75 93 TRP A O 1
ATOM 698 N N . ILE A 1 94 ? -5.682 3.254 -3.971 1.00 97.00 94 ILE A N 1
ATOM 699 C CA . ILE A 1 94 ? -5.023 2.382 -4.933 1.00 97.00 94 ILE A CA 1
ATOM 700 C C . ILE A 1 94 ? -3.565 2.182 -4.543 1.00 97.00 94 ILE A C 1
ATOM 702 O O . ILE A 1 94 ? -2.903 3.090 -4.028 1.00 97.00 94 ILE A O 1
ATOM 706 N N . VAL A 1 95 ? -3.053 0.983 -4.802 1.00 97.44 95 VAL A N 1
ATOM 707 C CA . VAL A 1 95 ? -1.645 0.655 -4.601 1.00 97.44 95 VAL A CA 1
ATOM 708 C C . VAL A 1 95 ? -0.851 1.164 -5.805 1.00 97.44 95 VAL A C 1
ATOM 710 O O . VAL A 1 95 ? -0.733 0.501 -6.835 1.00 97.44 95 VAL A O 1
ATOM 713 N N . GLN A 1 96 ? -0.324 2.379 -5.696 1.00 95.12 96 GLN A N 1
ATOM 714 C CA . GLN A 1 96 ? 0.291 3.092 -6.814 1.00 95.12 96 GLN A CA 1
ATOM 715 C C . GLN A 1 96 ? 1.634 2.480 -7.227 1.00 95.12 96 GLN A C 1
ATOM 717 O O . GLN A 1 96 ? 1.855 2.174 -8.401 1.00 95.12 96 GLN A O 1
ATOM 722 N N . SER A 1 97 ? 2.559 2.329 -6.280 1.00 95.19 97 SER A N 1
ATOM 723 C CA . SER A 1 97 ? 3.928 1.926 -6.610 1.00 95.19 97 SER A CA 1
ATOM 724 C C . SER A 1 97 ? 4.678 1.299 -5.453 1.00 95.19 97 SER A C 1
ATOM 726 O O . SER A 1 97 ? 4.450 1.632 -4.291 1.00 95.19 97 SER A O 1
ATOM 728 N N . TYR A 1 98 ? 5.653 0.469 -5.800 1.00 95.88 98 TYR A N 1
ATOM 729 C CA . TYR A 1 98 ? 6.701 -0.012 -4.910 1.00 95.88 98 TYR A CA 1
ATOM 730 C C . TYR A 1 98 ? 8.012 0.696 -5.245 1.00 95.88 98 TYR A C 1
ATOM 732 O O . TYR A 1 98 ? 8.361 0.785 -6.417 1.00 95.88 98 TYR A O 1
ATOM 740 N N . SER A 1 99 ? 8.772 1.165 -4.259 1.00 92.62 99 SER A N 1
ATOM 741 C CA . SER A 1 99 ? 10.059 1.816 -4.516 1.00 92.62 99 SER A CA 1
ATOM 742 C C . SER A 1 99 ? 11.165 1.409 -3.549 1.00 92.62 99 SER A C 1
ATOM 744 O O . SER A 1 99 ? 10.933 0.995 -2.410 1.00 92.62 99 SER A O 1
ATOM 746 N N . GLN A 1 100 ? 12.403 1.535 -4.029 1.00 88.56 100 GLN A N 1
ATOM 747 C CA . GLN A 1 100 ? 13.618 1.380 -3.239 1.00 88.56 100 GLN A CA 1
ATOM 748 C C . GLN A 1 100 ? 14.600 2.521 -3.498 1.00 88.56 100 GLN A C 1
ATOM 750 O O . GLN A 1 100 ? 14.648 3.120 -4.575 1.00 88.56 100 GLN A O 1
ATOM 755 N N . GLN A 1 101 ? 15.422 2.783 -2.479 1.00 74.25 101 GLN A N 1
ATOM 756 C CA . GLN A 1 101 ? 16.498 3.784 -2.493 1.00 74.25 101 GLN A CA 1
ATOM 757 C C . GLN A 1 101 ? 16.025 5.208 -2.805 1.00 74.25 101 GLN A C 1
ATOM 759 O O . GLN A 1 101 ? 16.825 6.034 -3.235 1.00 74.25 101 GLN A O 1
ATOM 764 N N . ASP A 1 102 ? 14.724 5.473 -2.639 1.00 72.25 102 ASP A N 1
ATOM 765 C CA . ASP A 1 102 ? 14.077 6.745 -2.971 1.00 72.25 102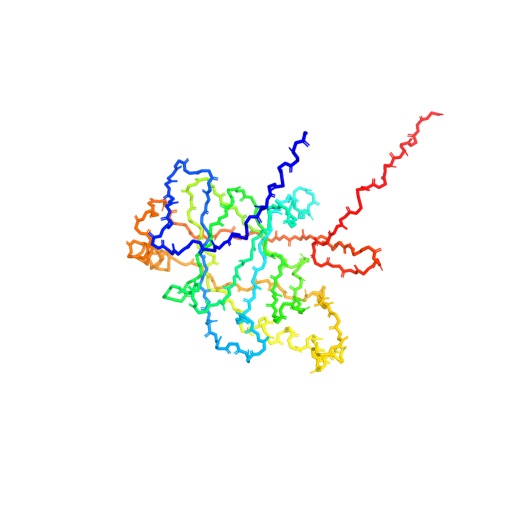 ASP A CA 1
ATOM 766 C C . ASP A 1 102 ? 14.311 7.222 -4.403 1.00 72.25 102 ASP A C 1
ATOM 768 O O . ASP A 1 102 ? 14.156 8.397 -4.705 1.00 72.25 102 ASP A O 1
ATOM 772 N N . LYS A 1 103 ? 14.685 6.310 -5.301 1.00 77.25 103 LYS A N 1
ATOM 773 C CA . LYS A 1 103 ? 15.082 6.650 -6.666 1.00 77.25 103 LYS A CA 1
ATOM 774 C C . LYS A 1 103 ? 14.419 5.767 -7.691 1.00 77.25 103 LYS A C 1
ATOM 776 O O . LYS A 1 103 ? 14.071 6.270 -8.751 1.00 77.25 103 LYS A O 1
ATOM 781 N N . TRP A 1 104 ? 14.248 4.482 -7.403 1.00 87.75 104 TRP A N 1
ATOM 782 C CA . TRP A 1 104 ? 13.693 3.545 -8.368 1.00 87.75 104 TRP A CA 1
ATOM 783 C C . TRP A 1 104 ? 12.346 3.025 -7.902 1.00 87.75 104 TRP A C 1
ATOM 785 O O . TRP A 1 104 ? 12.209 2.612 -6.748 1.00 87.75 104 TRP A O 1
ATOM 795 N N . ALA A 1 105 ? 11.368 3.034 -8.801 1.00 91.81 105 ALA A N 1
ATOM 796 C CA . ALA A 1 105 ? 10.012 2.604 -8.509 1.00 91.81 105 ALA A CA 1
ATOM 797 C C . ALA A 1 105 ? 9.473 1.653 -9.579 1.00 91.81 105 ALA A C 1
ATOM 799 O O . ALA A 1 105 ? 9.667 1.858 -10.771 1.00 91.81 105 ALA A O 1
ATOM 800 N N . LEU A 1 106 ? 8.755 0.629 -9.134 1.00 94.81 106 LEU A N 1
ATOM 801 C CA . LEU A 1 106 ? 7.805 -0.131 -9.928 1.00 94.81 106 LEU A CA 1
ATOM 802 C C . LEU A 1 106 ? 6.463 0.593 -9.864 1.00 94.81 106 LEU A C 1
ATOM 804 O O . LEU A 1 106 ? 5.873 0.710 -8.788 1.00 94.81 106 LEU A O 1
ATOM 808 N N . CYS A 1 107 ? 5.992 1.085 -11.001 1.00 94.44 107 CYS A N 1
ATOM 809 C CA . CYS A 1 107 ? 4.700 1.736 -11.110 1.00 94.44 107 CYS A CA 1
ATOM 810 C C . CYS A 1 107 ? 3.647 0.728 -11.583 1.00 94.44 107 CYS A C 1
ATOM 812 O O . CYS A 1 107 ? 3.707 0.261 -12.721 1.00 94.44 107 CYS A O 1
ATOM 814 N N . PHE A 1 108 ? 2.689 0.383 -10.716 1.00 95.25 108 PHE A N 1
ATOM 815 C CA . PHE A 1 108 ? 1.764 -0.722 -10.990 1.00 95.25 108 PHE A CA 1
ATOM 816 C C . PHE A 1 108 ? 0.740 -0.409 -12.088 1.00 95.25 108 PHE A C 1
ATOM 818 O O . PHE A 1 108 ? 0.302 -1.337 -12.758 1.00 95.25 108 PHE A O 1
ATOM 825 N N . ASN A 1 109 ? 0.406 0.870 -12.314 1.00 91.50 109 ASN A N 1
ATOM 826 C CA . ASN A 1 109 ? -0.446 1.373 -13.403 1.00 91.50 109 ASN A CA 1
ATOM 827 C C . ASN A 1 109 ? -1.601 0.440 -13.785 1.00 91.50 109 ASN A C 1
ATOM 829 O O . ASN A 1 109 ? -2.599 0.403 -13.082 1.00 91.50 109 ASN A O 1
ATOM 833 N N . ALA A 1 110 ? -1.461 -0.284 -14.902 1.00 90.75 110 ALA A N 1
ATOM 834 C CA . ALA A 1 110 ? -2.487 -1.113 -15.526 1.00 90.75 110 ALA A CA 1
ATOM 835 C C . ALA A 1 110 ? -2.833 -2.385 -14.734 1.00 90.75 110 ALA A C 1
ATOM 837 O O . ALA A 1 110 ? -3.881 -2.974 -14.971 1.00 90.75 110 ALA A O 1
ATOM 838 N N . SER A 1 111 ? -1.975 -2.783 -13.796 1.00 93.44 111 SER A N 1
ATOM 839 C CA . SER A 1 111 ? -2.090 -4.020 -13.020 1.00 93.44 111 SER A CA 1
ATOM 840 C C . SER A 1 111 ? -2.254 -3.727 -11.526 1.00 93.44 111 SER A C 1
ATOM 842 O O . SER A 1 111 ? -1.797 -4.498 -10.691 1.00 93.44 111 SER A O 1
ATOM 844 N N . SER A 1 112 ? -2.821 -2.579 -11.156 1.00 96.19 112 SER A N 1
ATOM 845 C CA . SER A 1 112 ? -2.931 -2.173 -9.755 1.00 96.19 112 SER A CA 1
ATOM 846 C C . SER A 1 112 ? -4.166 -2.769 -9.061 1.00 96.19 112 SER A C 1
ATOM 848 O O . SER A 1 112 ? -5.033 -3.387 -9.681 1.00 96.19 112 SER A O 1
ATOM 850 N N . LEU A 1 113 ? -4.233 -2.584 -7.742 1.00 97.50 113 LEU A N 1
ATOM 851 C CA . LEU A 1 113 ? -5.353 -2.966 -6.892 1.00 97.50 113 LEU A CA 1
ATOM 852 C C . LEU A 1 113 ? -5.880 -1.733 -6.161 1.00 97.50 113 LEU A C 1
ATOM 854 O O . LEU A 1 113 ? -5.101 -0.981 -5.566 1.00 97.50 113 LEU A O 1
ATOM 858 N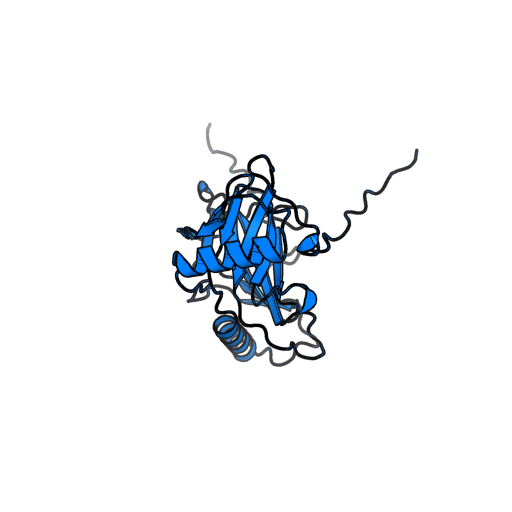 N . GLN A 1 114 ? -7.198 -1.555 -6.183 1.00 97.75 114 GLN A N 1
ATOM 859 C CA . GLN A 1 114 ? -7.905 -0.589 -5.351 1.00 97.75 114 GLN A CA 1
ATOM 860 C C . GLN A 1 114 ? -8.550 -1.256 -4.138 1.00 97.75 114 GLN A C 1
ATOM 862 O O . GLN A 1 114 ? -8.857 -2.446 -4.162 1.00 97.75 114 GLN A O 1
ATOM 867 N N . PHE A 1 115 ? -8.820 -0.465 -3.110 1.00 98.19 115 PHE A N 1
ATOM 868 C CA . PHE A 1 115 ? -9.620 -0.849 -1.956 1.00 98.19 115 PHE A CA 1
ATOM 869 C C . PHE A 1 115 ? -10.319 0.382 -1.376 1.00 98.19 115 PHE A C 1
ATOM 871 O O . PHE A 1 115 ? -9.973 1.523 -1.690 1.00 98.19 115 PHE A O 1
ATOM 878 N N . GLU A 1 116 ? -11.294 0.153 -0.507 1.00 97.88 116 GLU A N 1
ATOM 879 C CA . GLU A 1 116 ? -11.977 1.212 0.230 1.00 97.88 116 GLU A CA 1
ATOM 880 C C . GLU A 1 116 ? -11.794 1.024 1.728 1.00 97.88 116 GLU A C 1
ATOM 882 O O . GLU A 1 116 ? -11.634 -0.096 2.217 1.00 97.88 116 GLU A O 1
ATOM 887 N N . VAL A 1 117 ? -11.826 2.135 2.455 1.00 97.00 117 VAL A N 1
ATOM 888 C CA . VAL A 1 117 ? -11.876 2.126 3.912 1.00 97.00 117 VAL A CA 1
ATOM 889 C C . VAL A 1 117 ? -12.814 3.224 4.404 1.00 97.00 117 VAL A C 1
ATOM 891 O O . VAL A 1 117 ? -12.750 4.367 3.939 1.00 97.00 117 VAL A O 1
ATOM 894 N N . GLY A 1 118 ? -13.715 2.874 5.320 1.00 96.62 118 GLY A N 1
ATOM 895 C CA . GLY A 1 118 ? -14.650 3.820 5.915 1.00 96.62 118 GLY A CA 1
ATOM 896 C C . GLY A 1 118 ? -14.024 4.663 7.035 1.00 96.62 118 GLY A C 1
ATOM 897 O O . GLY A 1 118 ? -12.939 4.344 7.530 1.00 96.62 118 GLY A O 1
ATOM 898 N N . PRO A 1 119 ? -14.700 5.743 7.463 1.00 96.69 119 PRO A N 1
ATOM 899 C CA . PRO A 1 119 ? -14.321 6.491 8.659 1.00 96.69 119 PRO A CA 1
A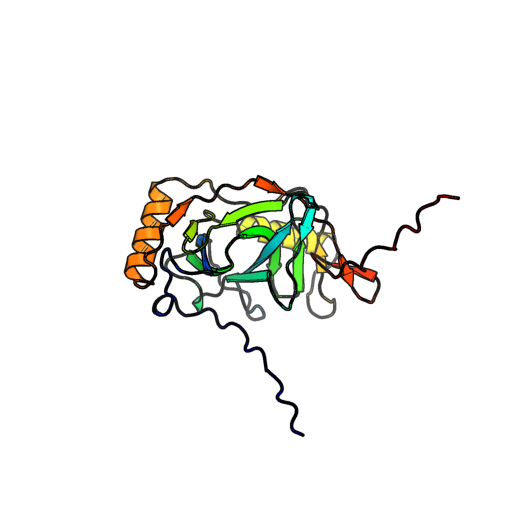TOM 900 C C . PRO A 1 119 ? -14.335 5.594 9.898 1.00 96.69 119 PRO A C 1
ATOM 902 O O . PRO A 1 119 ? -15.280 4.833 10.105 1.00 96.69 119 PRO A O 1
ATOM 905 N N . GLY A 1 120 ? -13.298 5.691 10.727 1.00 96.50 120 GLY A N 1
ATOM 906 C CA . GLY A 1 120 ? -13.211 4.935 11.970 1.00 96.50 120 GLY A CA 1
ATOM 907 C C . GLY A 1 120 ? -13.047 3.434 11.757 1.00 96.50 120 GLY A C 1
ATOM 908 O O . GLY A 1 120 ? -13.501 2.651 12.588 1.00 96.50 120 GLY A O 1
ATOM 909 N N . GLU A 1 121 ? -12.417 3.034 10.652 1.00 97.31 121 GLU A N 1
ATOM 910 C CA . GLU A 1 121 ? -12.161 1.635 10.314 1.00 97.31 121 GLU A CA 1
ATOM 911 C C . GLU A 1 121 ? -10.667 1.326 10.245 1.00 97.31 121 GLU A C 1
ATOM 913 O O . GLU A 1 121 ? -9.841 2.165 9.870 1.00 97.31 121 GLU A O 1
ATOM 918 N N . VAL A 1 122 ? -10.330 0.080 10.573 1.00 97.94 122 VAL A N 1
ATOM 919 C CA . VAL A 1 122 ? -9.013 -0.492 10.315 1.00 97.94 122 VAL A CA 1
ATOM 920 C C . VAL A 1 122 ? -9.147 -1.534 9.210 1.00 97.94 122 VAL A C 1
ATOM 922 O O . VAL A 1 122 ? -9.898 -2.500 9.353 1.00 97.94 122 VAL A O 1
ATOM 925 N N . VAL A 1 123 ? -8.392 -1.376 8.126 1.00 98.19 123 VAL A N 1
ATOM 926 C CA . VAL A 1 123 ? -8.323 -2.362 7.043 1.00 98.19 123 VAL A CA 1
ATOM 927 C C . VAL A 1 123 ? -6.965 -3.058 7.048 1.00 98.19 123 VAL A C 1
ATOM 929 O O . VAL A 1 123 ? -5.915 -2.412 7.028 1.00 98.19 123 VAL A O 1
ATOM 932 N N . TYR A 1 124 ? -6.976 -4.388 7.087 1.00 98.56 124 TYR A N 1
ATOM 933 C CA . TYR A 1 124 ? -5.782 -5.213 6.967 1.00 98.56 124 TYR A CA 1
ATOM 934 C C . TYR A 1 124 ? -5.608 -5.685 5.522 1.00 98.56 124 TYR A C 1
ATOM 936 O O . TYR A 1 124 ? -6.445 -6.415 4.994 1.00 98.56 124 TYR A O 1
ATOM 944 N N . LEU A 1 125 ? -4.507 -5.273 4.888 1.00 98.44 125 LEU A N 1
ATOM 945 C CA . LEU A 1 125 ? -4.226 -5.547 3.475 1.00 98.44 125 LEU A CA 1
ATOM 946 C C . LEU A 1 125 ? -3.677 -6.954 3.203 1.00 98.44 125 LEU A C 1
ATOM 948 O O . LEU A 1 125 ? -3.516 -7.324 2.045 1.00 98.44 125 LEU A O 1
ATOM 952 N N . GLY A 1 126 ? -3.339 -7.716 4.244 1.00 98.19 126 GLY A N 1
ATOM 953 C CA . GLY A 1 126 ? -2.617 -8.980 4.108 1.00 98.19 126 GLY A CA 1
ATOM 954 C C . GLY A 1 126 ? -1.099 -8.821 4.152 1.00 98.19 126 GLY A C 1
ATOM 955 O O . GLY A 1 126 ? -0.557 -7.755 4.484 1.00 98.19 126 GLY A O 1
ATOM 956 N N . LYS A 1 127 ? -0.398 -9.915 3.835 1.00 98.12 127 LYS A N 1
ATOM 957 C CA . LYS A 1 127 ? 1.064 -9.927 3.748 1.00 98.12 127 LYS A CA 1
ATOM 958 C C . LYS A 1 127 ? 1.512 -9.520 2.351 1.00 98.12 127 LYS A C 1
ATOM 960 O O . LYS A 1 127 ? 1.264 -10.229 1.384 1.00 98.12 127 LYS A O 1
ATOM 965 N N . PHE A 1 128 ? 2.200 -8.391 2.261 1.00 98.31 128 PHE A N 1
ATOM 966 C CA . PHE A 1 128 ? 2.756 -7.882 1.016 1.00 98.31 128 PHE A CA 1
ATOM 967 C C . PHE A 1 128 ? 4.083 -8.572 0.666 1.00 98.31 128 PHE A C 1
ATOM 969 O O . PHE A 1 128 ? 5.033 -8.532 1.463 1.00 98.31 128 PHE A O 1
ATOM 976 N N . ASP A 1 129 ? 4.176 -9.143 -0.540 1.00 97.25 129 ASP A N 1
ATOM 977 C CA . ASP A 1 129 ? 5.381 -9.810 -1.056 1.00 97.25 129 ASP A CA 1
ATOM 978 C C . ASP A 1 129 ? 6.408 -8.792 -1.585 1.00 97.25 129 ASP A C 1
ATOM 980 O O . ASP A 1 129 ? 6.673 -8.626 -2.782 1.00 97.25 129 ASP A O 1
ATOM 984 N N . ALA A 1 130 ? 7.020 -8.085 -0.639 1.00 95.50 130 ALA A N 1
ATOM 985 C CA . ALA A 1 130 ? 8.022 -7.070 -0.919 1.00 95.50 130 ALA A CA 1
ATOM 986 C C . ALA A 1 130 ? 9.312 -7.643 -1.541 1.00 95.50 130 ALA A C 1
ATOM 988 O O . ALA A 1 130 ? 10.067 -6.899 -2.178 1.00 95.50 130 ALA A O 1
ATOM 989 N N . LEU A 1 131 ? 9.583 -8.943 -1.367 1.00 94.12 131 LEU A N 1
ATOM 990 C CA . LEU A 1 131 ? 10.766 -9.610 -1.913 1.00 94.12 131 LEU A CA 1
ATOM 991 C C . LEU A 1 131 ? 10.603 -9.925 -3.401 1.00 94.12 131 LEU A C 1
ATOM 993 O O . LEU A 1 131 ? 11.552 -9.701 -4.160 1.00 94.12 131 LEU A O 1
ATOM 997 N N . ALA A 1 132 ? 9.428 -10.381 -3.844 1.00 95.25 132 ALA A N 1
ATOM 998 C CA . ALA A 1 132 ? 9.153 -10.547 -5.270 1.00 95.25 132 ALA A CA 1
ATOM 999 C C . ALA A 1 132 ? 9.314 -9.220 -6.021 1.00 95.25 132 ALA A C 1
ATOM 1001 O O . ALA A 1 132 ? 10.012 -9.158 -7.034 1.00 95.25 132 ALA A O 1
ATOM 1002 N N . HIS A 1 133 ? 8.766 -8.131 -5.482 1.00 95.50 133 HIS A N 1
ATOM 1003 C CA . HIS A 1 133 ? 8.866 -6.816 -6.117 1.00 95.50 133 HIS A CA 1
ATOM 1004 C C . HIS A 1 133 ? 10.270 -6.223 -6.054 1.00 95.50 133 HIS A C 1
ATOM 1006 O O . HIS A 1 133 ? 10.704 -5.570 -7.001 1.00 95.50 133 HIS A O 1
ATOM 1012 N N . ARG A 1 134 ? 11.042 -6.514 -5.001 1.00 92.81 134 ARG A N 1
ATOM 1013 C CA . ARG A 1 134 ? 12.477 -6.211 -4.990 1.00 92.81 134 ARG A CA 1
ATOM 1014 C C . ARG A 1 134 ? 13.190 -6.877 -6.167 1.00 92.81 134 ARG A C 1
ATOM 1016 O O . ARG A 1 134 ? 13.947 -6.209 -6.865 1.00 92.81 134 ARG A O 1
ATOM 1023 N N . ARG A 1 135 ? 12.959 -8.176 -6.390 1.00 92.56 135 ARG A N 1
ATOM 1024 C CA . ARG A 1 135 ? 13.585 -8.928 -7.493 1.00 92.56 135 ARG A CA 1
ATOM 1025 C C . ARG A 1 135 ? 13.179 -8.362 -8.851 1.00 92.56 135 ARG A C 1
ATOM 1027 O O . ARG A 1 135 ? 14.046 -8.147 -9.692 1.00 92.56 135 ARG A O 1
ATOM 1034 N N . GLN A 1 136 ? 11.896 -8.055 -9.033 1.00 94.50 136 GLN A N 1
ATOM 1035 C CA . GLN A 1 136 ? 11.385 -7.428 -10.251 1.00 94.50 136 GLN A CA 1
ATOM 1036 C C . GLN A 1 136 ? 12.018 -6.049 -10.492 1.00 94.50 136 GLN A C 1
ATOM 1038 O O . GLN A 1 136 ? 12.489 -5.780 -11.595 1.00 94.50 136 GLN A O 1
ATOM 1043 N N . LEU A 1 137 ? 12.107 -5.199 -9.463 1.00 92.06 137 LEU A N 1
ATOM 1044 C CA . LEU A 1 137 ? 12.753 -3.888 -9.555 1.00 92.06 137 LEU A CA 1
ATOM 1045 C C . LEU A 1 137 ? 14.230 -4.011 -9.942 1.00 92.06 137 LEU A C 1
ATOM 1047 O O . LEU A 1 137 ? 14.707 -3.281 -10.807 1.00 92.06 137 LEU A O 1
ATOM 1051 N N . THR A 1 138 ? 14.952 -4.956 -9.334 1.00 89.31 138 THR A N 1
ATOM 1052 C CA . THR A 1 138 ? 16.345 -5.242 -9.692 1.00 89.31 138 THR A CA 1
ATOM 1053 C C . THR A 1 138 ? 16.471 -5.715 -11.141 1.00 89.31 138 THR A C 1
ATOM 1055 O O . THR A 1 138 ? 17.344 -5.223 -11.851 1.00 89.31 138 THR A O 1
ATOM 1058 N N . ALA A 1 139 ? 15.597 -6.611 -11.605 1.00 90.81 139 ALA A N 1
ATOM 1059 C CA . ALA A 1 139 ? 15.612 -7.092 -12.985 1.00 90.81 139 ALA A CA 1
ATOM 1060 C C . ALA A 1 139 ? 15.381 -5.954 -13.996 1.00 90.81 139 ALA A C 1
ATOM 1062 O O . ALA A 1 139 ? 16.120 -5.844 -14.972 1.00 90.81 139 ALA A O 1
ATOM 1063 N N . GLN A 1 140 ? 14.422 -5.064 -13.726 1.00 90.94 140 GLN A N 1
ATOM 1064 C CA . GLN A 1 140 ? 14.146 -3.882 -14.552 1.00 90.94 140 GLN A CA 1
ATOM 1065 C C . GLN A 1 140 ? 15.329 -2.899 -14.580 1.00 90.94 140 GLN A C 1
ATOM 1067 O O . GLN A 1 140 ? 15.721 -2.394 -15.636 1.00 90.94 140 GLN A O 1
ATOM 1072 N N . ALA A 1 141 ? 15.953 -2.653 -13.426 1.00 86.62 141 ALA A N 1
ATOM 1073 C CA . ALA A 1 141 ? 17.127 -1.792 -13.340 1.00 86.62 141 ALA A CA 1
ATOM 1074 C C . ALA A 1 141 ? 18.313 -2.351 -14.139 1.00 86.62 141 ALA A C 1
ATOM 1076 O O . ALA A 1 141 ? 18.874 -1.645 -14.976 1.00 86.62 141 ALA A O 1
ATOM 1077 N N . VAL A 1 142 ? 18.644 -3.632 -13.956 1.00 86.38 142 VAL A N 1
ATOM 1078 C CA . VAL A 1 142 ? 19.734 -4.289 -14.693 1.00 86.38 142 VAL A CA 1
ATOM 1079 C C . VAL A 1 142 ? 19.438 -4.329 -16.194 1.00 86.38 142 VAL A C 1
ATOM 1081 O O . VAL A 1 142 ? 20.291 -3.936 -16.988 1.00 86.38 142 VAL A O 1
ATOM 1084 N N . GLY A 1 143 ? 18.222 -4.725 -16.586 1.00 86.06 143 GLY A N 1
ATOM 1085 C CA . GLY A 1 143 ? 17.806 -4.793 -17.991 1.00 86.06 143 GLY A CA 1
ATOM 1086 C C . GLY A 1 143 ? 17.824 -3.440 -18.709 1.00 86.06 143 GLY A C 1
ATOM 1087 O O . GLY A 1 143 ? 18.039 -3.387 -19.914 1.00 86.06 143 GLY A O 1
ATOM 1088 N N . SER A 1 144 ? 17.673 -2.336 -17.972 1.00 83.81 144 SER A N 1
ATOM 1089 C CA . SER A 1 144 ? 17.753 -0.966 -18.501 1.00 83.81 144 SER A CA 1
ATOM 1090 C C . SER A 1 144 ? 19.142 -0.321 -18.368 1.00 83.81 144 SER A C 1
ATOM 1092 O O . SER A 1 144 ? 19.268 0.904 -18.484 1.00 83.81 144 SER A O 1
ATOM 1094 N N . GLY A 1 145 ? 20.180 -1.120 -18.091 1.00 80.19 145 GLY A N 1
ATOM 1095 C CA . GLY A 1 145 ? 21.571 -0.667 -17.978 1.00 80.19 145 GLY A CA 1
ATOM 1096 C C . GLY A 1 145 ? 21.877 0.145 -16.714 1.00 80.19 145 GLY A C 1
ATOM 1097 O O . GLY A 1 145 ? 22.954 0.727 -16.596 1.00 80.19 145 GLY A O 1
ATOM 1098 N N . LYS A 1 146 ? 20.951 0.203 -15.750 1.00 73.75 146 LYS A N 1
ATOM 1099 C CA . LYS A 1 146 ? 21.107 0.936 -14.488 1.00 73.75 146 LYS A CA 1
ATOM 1100 C C . LYS A 1 146 ? 21.731 0.018 -13.445 1.00 73.75 146 LYS A C 1
ATOM 1102 O O . LYS A 1 146 ? 21.041 -0.594 -12.636 1.00 73.75 146 LYS A O 1
ATOM 1107 N N . THR A 1 147 ? 23.057 -0.081 -13.473 1.00 66.38 147 THR A N 1
ATOM 1108 C CA . THR A 1 147 ? 23.832 -0.912 -12.532 1.00 66.38 147 THR A CA 1
ATOM 1109 C C . THR A 1 147 ? 24.327 -0.140 -11.306 1.00 66.38 147 THR A C 1
ATOM 1111 O O . THR A 1 147 ? 24.617 -0.755 -10.282 1.00 66.38 147 THR A O 1
ATOM 1114 N N . MET A 1 148 ? 24.376 1.200 -11.363 1.00 58.88 148 MET A N 1
ATOM 1115 C CA . MET A 1 148 ? 24.747 2.069 -10.239 1.00 58.88 148 MET A CA 1
ATOM 1116 C C . MET A 1 148 ? 23.821 3.283 -10.105 1.00 58.88 148 MET A C 1
ATOM 1118 O O . MET A 1 148 ? 23.382 3.883 -11.083 1.00 58.88 148 MET A O 1
ATOM 1122 N N . ILE A 1 149 ? 23.547 3.651 -8.852 1.00 54.34 149 ILE A N 1
ATOM 1123 C CA . ILE A 1 149 ? 22.591 4.698 -8.446 1.00 54.34 149 ILE A CA 1
ATOM 1124 C C . ILE A 1 149 ? 23.242 6.090 -8.324 1.00 54.34 149 ILE A C 1
ATOM 1126 O O . ILE A 1 149 ? 22.556 7.115 -8.213 1.00 54.34 149 ILE A O 1
ATOM 1130 N N . SER A 1 150 ? 24.574 6.150 -8.348 1.00 47.97 150 SER A N 1
ATOM 1131 C CA . SER A 1 150 ? 25.340 7.395 -8.368 1.00 47.97 150 SER A CA 1
ATOM 1132 C C . SER A 1 150 ? 25.411 7.944 -9.797 1.00 47.97 150 SER A C 1
ATOM 1134 O O . SER A 1 150 ? 26.276 7.547 -10.571 1.00 47.97 150 SER A O 1
ATOM 1136 N N . GLY A 1 151 ? 24.484 8.837 -10.151 1.00 46.75 151 GLY A N 1
ATOM 1137 C CA . GLY A 1 151 ? 24.572 9.664 -11.365 1.00 46.75 151 GLY A CA 1
ATOM 1138 C C . GLY A 1 151 ? 23.287 9.761 -12.185 1.00 46.75 151 GLY A C 1
ATOM 1139 O O . GLY A 1 151 ? 23.080 10.761 -12.862 1.00 46.75 151 GLY A O 1
ATOM 1140 N N . TYR A 1 152 ? 22.389 8.781 -12.077 1.00 49.75 152 TYR A N 1
ATOM 1141 C CA . TYR A 1 152 ? 21.145 8.747 -12.848 1.00 49.75 152 TYR A CA 1
ATOM 1142 C C . TYR A 1 152 ? 19.955 9.009 -11.924 1.00 49.75 152 TYR A C 1
ATOM 1144 O O . TYR A 1 152 ? 19.850 8.396 -10.860 1.00 49.75 152 TYR A O 1
ATOM 1152 N N . GLY A 1 153 ? 19.119 9.978 -12.304 1.00 60.47 153 GLY A N 1
ATOM 1153 C CA . GLY A 1 153 ? 17.966 10.456 -11.546 1.00 60.47 153 GLY A CA 1
ATOM 1154 C C . GLY A 1 153 ? 16.917 9.384 -11.235 1.00 60.47 153 GLY A C 1
ATOM 1155 O O . GLY A 1 153 ? 17.127 8.182 -11.395 1.00 60.47 153 GLY A O 1
ATOM 1156 N N . PHE A 1 154 ? 15.767 9.834 -10.740 1.00 71.94 154 PHE A N 1
ATOM 1157 C CA . PHE A 1 154 ? 14.640 8.957 -10.436 1.00 71.94 154 PHE A CA 1
ATOM 1158 C C . PHE A 1 154 ? 14.256 8.116 -11.667 1.00 71.94 154 PHE A C 1
ATOM 1160 O O . PHE A 1 154 ? 14.116 8.662 -12.758 1.00 71.94 154 PHE A O 1
ATOM 1167 N N . ALA A 1 155 ? 14.067 6.808 -11.496 1.00 82.44 155 ALA A N 1
ATOM 1168 C CA . ALA A 1 155 ? 13.644 5.897 -12.555 1.00 82.44 155 ALA A CA 1
ATOM 1169 C C . ALA A 1 155 ? 12.351 5.193 -12.147 1.00 82.44 155 ALA A C 1
ATOM 1171 O O . ALA A 1 155 ? 12.329 4.405 -11.201 1.00 82.44 155 ALA A O 1
ATOM 1172 N N . ASP A 1 156 ? 11.286 5.463 -12.889 1.00 87.12 156 ASP A N 1
ATOM 1173 C CA . ASP A 1 156 ? 10.035 4.735 -12.749 1.00 87.12 156 ASP A CA 1
ATOM 1174 C C . ASP A 1 156 ? 9.959 3.706 -13.876 1.00 87.12 156 ASP A C 1
ATOM 1176 O O . ASP A 1 156 ? 10.099 4.038 -15.054 1.00 87.12 156 ASP A O 1
ATOM 1180 N N . PHE A 1 157 ? 9.758 2.450 -13.503 1.00 90.75 157 PHE A N 1
ATOM 1181 C CA . PHE A 1 157 ? 9.502 1.359 -14.427 1.00 90.75 157 PHE A CA 1
ATOM 1182 C C . PHE A 1 157 ? 7.996 1.174 -14.556 1.00 90.75 157 PHE A C 1
ATOM 1184 O O . PHE A 1 157 ? 7.277 1.107 -13.556 1.00 90.75 157 PHE A O 1
ATOM 1191 N N . PHE A 1 158 ? 7.532 1.115 -15.797 1.00 89.81 158 PHE A N 1
ATOM 1192 C CA . PHE A 1 158 ? 6.120 1.078 -16.154 1.00 89.81 158 PHE A CA 1
ATOM 1193 C C . PHE A 1 158 ? 5.773 -0.222 -16.877 1.00 89.81 158 PHE A C 1
ATOM 1195 O O . PHE A 1 158 ? 6.653 -1.032 -17.155 1.00 89.81 158 PHE A O 1
ATOM 1202 N N . ASP A 1 159 ? 4.485 -0.380 -17.195 1.00 82.62 159 ASP A N 1
ATOM 1203 C CA . ASP A 1 159 ? 3.962 -1.442 -18.065 1.00 82.62 159 ASP A CA 1
ATOM 1204 C C . ASP A 1 159 ? 4.367 -2.839 -17.566 1.00 82.62 159 ASP A C 1
ATOM 1206 O O . ASP A 1 159 ? 4.772 -3.732 -18.307 1.00 82.62 159 ASP A O 1
ATOM 1210 N N . LEU A 1 160 ? 4.280 -2.991 -16.243 1.00 87.38 160 LEU A N 1
ATOM 1211 C CA . LEU A 1 160 ? 4.626 -4.207 -15.529 1.00 87.38 160 LEU A CA 1
ATOM 1212 C C . LEU A 1 160 ? 3.610 -5.304 -15.854 1.00 87.38 160 LEU A C 1
ATOM 1214 O O . LEU A 1 160 ? 2.400 -5.094 -15.769 1.00 87.38 160 LEU A O 1
ATOM 1218 N N . SER A 1 161 ? 4.108 -6.507 -16.136 1.00 82.69 161 SER A N 1
ATOM 1219 C CA . SER A 1 161 ? 3.275 -7.702 -16.314 1.00 82.69 161 SER A CA 1
ATOM 1220 C C . SER A 1 161 ? 2.590 -8.158 -15.023 1.00 82.69 161 SER A C 1
ATOM 1222 O O . SER A 1 161 ? 1.685 -8.983 -15.064 1.00 82.69 161 SER A O 1
ATOM 1224 N N . GLU A 1 162 ? 3.039 -7.653 -13.873 1.00 89.56 162 GLU A N 1
ATOM 1225 C CA . GLU A 1 162 ? 2.589 -8.076 -12.552 1.00 89.56 162 GLU A CA 1
ATOM 1226 C C . GLU A 1 162 ? 2.203 -6.868 -11.697 1.00 89.56 162 GLU A C 1
ATOM 1228 O O . GLU A 1 162 ? 2.887 -5.841 -11.696 1.00 89.56 162 GLU A O 1
ATOM 1233 N N . GLY A 1 163 ? 1.101 -7.027 -10.968 1.00 94.81 163 GLY A N 1
ATOM 1234 C CA . GLY A 1 163 ? 0.588 -6.073 -9.996 1.00 94.81 163 GLY A CA 1
ATOM 1235 C C . GLY A 1 163 ? 1.159 -6.236 -8.588 1.00 94.81 163 GLY A C 1
ATOM 1236 O O . GLY A 1 163 ? 2.012 -7.099 -8.354 1.00 94.81 163 GLY A O 1
ATOM 1237 N N . PRO A 1 164 ? 0.652 -5.443 -7.628 1.00 97.44 164 PRO A N 1
ATOM 1238 C CA . PRO A 1 164 ? 0.993 -5.599 -6.228 1.00 97.44 164 PRO A CA 1
ATOM 1239 C C . PRO A 1 164 ? 0.510 -6.957 -5.705 1.00 97.44 164 PRO A C 1
ATOM 1241 O O . PRO A 1 164 ? -0.631 -7.354 -5.941 1.00 97.44 164 PRO A O 1
ATOM 1244 N N . ARG A 1 165 ? 1.382 -7.674 -4.989 1.00 97.25 165 ARG A N 1
ATOM 1245 C CA . ARG A 1 165 ? 1.098 -9.024 -4.476 1.00 97.25 165 ARG A CA 1
ATOM 1246 C C . ARG A 1 165 ? 0.857 -9.020 -2.975 1.00 97.25 165 ARG A C 1
ATOM 1248 O O . ARG A 1 165 ? 1.756 -8.681 -2.204 1.00 97.25 165 ARG A O 1
ATOM 1255 N N . PHE A 1 166 ? -0.334 -9.459 -2.587 1.00 97.81 166 PHE A N 1
ATOM 1256 C CA . PHE A 1 166 ? -0.712 -9.704 -1.202 1.00 97.81 166 PHE A CA 1
ATOM 1257 C C . PHE A 1 166 ? -1.158 -11.157 -1.039 1.00 97.81 166 PHE A C 1
ATOM 1259 O O . PHE A 1 166 ? -1.853 -11.694 -1.902 1.00 97.81 166 PHE A O 1
ATOM 1266 N N . GLU A 1 167 ? -0.760 -11.789 0.061 1.00 96.69 167 GLU A N 1
ATOM 1267 C CA . GLU A 1 167 ? -1.351 -13.060 0.479 1.00 96.69 167 GLU A CA 1
ATOM 1268 C C . GLU A 1 167 ? -2.838 -12.853 0.829 1.00 96.69 167 GLU A C 1
ATOM 1270 O O . GLU A 1 167 ? -3.178 -11.810 1.402 1.00 96.69 167 GLU A O 1
ATOM 1275 N N . PRO A 1 168 ? -3.723 -13.820 0.512 1.00 93.50 168 PRO A N 1
ATOM 1276 C CA . PRO A 1 168 ? -5.118 -13.777 0.937 1.00 93.50 168 PRO A CA 1
ATOM 1277 C C . PRO A 1 168 ? -5.246 -13.616 2.453 1.00 93.50 168 PRO A C 1
ATOM 1279 O O . PRO A 1 168 ? -4.455 -14.179 3.211 1.00 93.50 168 PRO A O 1
ATOM 1282 N N . VAL A 1 169 ? -6.260 -12.861 2.876 1.00 96.94 169 VAL A N 1
ATOM 1283 C CA . VAL A 1 169 ? -6.551 -12.614 4.290 1.00 96.94 169 VAL A CA 1
ATOM 1284 C C . VAL A 1 169 ? -7.622 -13.580 4.779 1.00 96.94 169 VAL A C 1
ATOM 1286 O O . VAL A 1 169 ? -8.681 -13.684 4.163 1.00 96.94 169 VAL A O 1
ATOM 1289 N N . ASP A 1 170 ? -7.356 -14.238 5.905 1.00 95.06 170 ASP A N 1
ATOM 1290 C CA . ASP A 1 170 ? -8.321 -15.060 6.638 1.00 95.06 170 ASP A CA 1
ATOM 1291 C C . ASP A 1 170 ? -8.654 -14.459 8.019 1.00 95.06 170 ASP A C 1
ATOM 1293 O O . ASP A 1 170 ? -8.030 -13.492 8.477 1.00 95.06 170 ASP A O 1
ATOM 1297 N N . ASP A 1 171 ? -9.652 -15.038 8.689 1.00 96.06 171 ASP A N 1
ATOM 1298 C CA . ASP A 1 171 ? -10.118 -14.571 9.999 1.00 96.06 171 ASP A CA 1
ATOM 1299 C C . ASP A 1 171 ? -9.033 -14.677 11.082 1.00 96.06 171 ASP A C 1
ATOM 1301 O O . ASP A 1 171 ? -8.933 -13.800 11.942 1.00 96.06 171 ASP A O 1
ATOM 1305 N N . MET A 1 172 ? -8.159 -15.690 11.012 1.00 97.06 172 MET A N 1
ATOM 1306 C CA . MET A 1 172 ? -7.067 -15.858 11.977 1.00 97.06 172 MET A CA 1
ATOM 1307 C C . MET A 1 172 ? -6.059 -14.712 11.885 1.00 97.06 172 MET A C 1
ATOM 1309 O O . MET A 1 172 ? -5.580 -14.204 12.902 1.00 97.06 172 MET A O 1
ATOM 1313 N N . GLN A 1 173 ? -5.732 -14.278 10.669 1.00 97.44 173 GLN A N 1
ATOM 1314 C CA . GLN A 1 173 ? -4.853 -13.136 10.459 1.00 97.44 173 GLN A CA 1
ATOM 1315 C C . GLN A 1 173 ? -5.4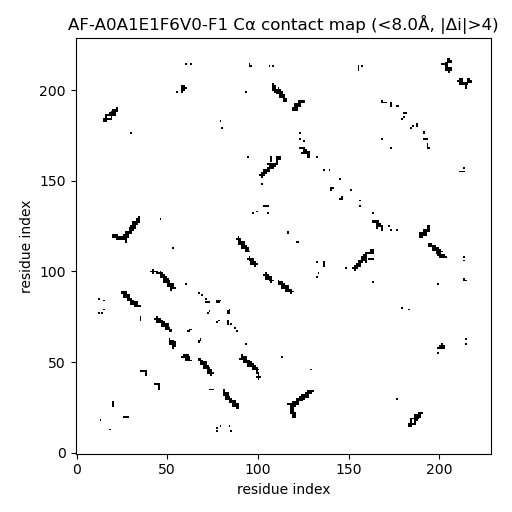99 -11.828 10.924 1.00 97.44 173 GLN A C 1
ATOM 1317 O O . GLN A 1 173 ? -4.814 -10.987 11.510 1.00 97.44 173 GLN A O 1
ATOM 1322 N N . VAL A 1 174 ? -6.805 -11.650 10.700 1.00 98.00 174 VAL A N 1
ATOM 1323 C CA . VAL A 1 174 ? -7.547 -10.485 11.204 1.00 98.00 174 VAL A CA 1
ATOM 1324 C C . VAL A 1 174 ? -7.523 -10.447 12.734 1.00 98.00 174 VAL A C 1
ATOM 1326 O O . VAL A 1 174 ? -7.255 -9.391 13.313 1.00 98.00 174 VAL A O 1
ATOM 1329 N N . ASP A 1 175 ? -7.739 -11.580 13.399 1.00 97.88 175 ASP A N 1
ATOM 1330 C CA . ASP A 1 175 ? -7.688 -11.666 14.859 1.00 97.88 175 ASP A CA 1
ATOM 1331 C C . ASP A 1 175 ? -6.283 -11.394 15.411 1.00 97.88 175 ASP A C 1
ATOM 1333 O O . ASP A 1 175 ? -6.143 -10.653 16.386 1.00 97.88 175 ASP A O 1
ATOM 1337 N N . ALA A 1 176 ? -5.230 -11.859 14.733 1.00 97.69 176 ALA A N 1
ATOM 1338 C CA . ALA A 1 176 ? -3.851 -11.520 15.091 1.00 97.69 176 ALA A CA 1
ATOM 1339 C C . ALA A 1 176 ? -3.572 -10.007 14.994 1.00 97.69 176 ALA A C 1
ATOM 1341 O O . ALA A 1 176 ? -2.847 -9.448 15.822 1.00 97.69 176 ALA A O 1
ATOM 1342 N N . VAL A 1 177 ? -4.160 -9.315 14.010 1.00 97.69 177 VAL A N 1
ATOM 1343 C CA . VAL A 1 177 ? -4.062 -7.850 13.903 1.00 97.69 177 VAL A CA 1
ATOM 1344 C C . VAL A 1 177 ? -4.821 -7.162 15.038 1.00 97.69 177 VAL A C 1
ATOM 1346 O O . VAL A 1 177 ? -4.286 -6.217 15.620 1.00 97.69 177 VAL A O 1
ATOM 1349 N N . LYS A 1 178 ? -6.024 -7.633 15.397 1.00 97.38 178 LYS A N 1
ATOM 1350 C CA . LYS A 1 178 ? -6.780 -7.104 16.550 1.00 97.38 178 LYS A CA 1
ATOM 1351 C C . LYS A 1 178 ? -5.982 -7.238 17.844 1.00 97.38 178 LYS A C 1
ATOM 1353 O O . LYS A 1 178 ? -5.883 -6.273 18.598 1.00 97.38 178 LYS A O 1
ATOM 1358 N N . GLU A 1 179 ? -5.388 -8.404 18.083 1.00 97.19 179 GLU A N 1
ATOM 1359 C CA . GLU A 1 179 ? -4.563 -8.660 19.265 1.00 97.19 179 GLU A CA 1
ATOM 1360 C C . GLU A 1 179 ? -3.337 -7.736 19.302 1.00 97.19 179 GLU A C 1
ATOM 1362 O O . GLU A 1 179 ? -3.067 -7.090 20.319 1.00 97.19 179 GLU A O 1
ATOM 1367 N N . MET A 1 180 ? -2.626 -7.613 18.177 1.00 96.81 180 MET A N 1
ATOM 1368 C CA . MET A 1 180 ? -1.469 -6.727 18.055 1.00 96.81 180 MET A CA 1
ATOM 1369 C C . MET A 1 180 ? -1.851 -5.265 18.326 1.00 96.81 180 MET A C 1
ATOM 1371 O O . MET A 1 180 ? -1.183 -4.601 19.122 1.00 96.81 180 MET A O 1
ATOM 1375 N N . LEU A 1 181 ? -2.945 -4.769 17.739 1.00 96.62 181 LEU A N 1
ATOM 1376 C CA . LEU A 1 181 ? -3.430 -3.408 17.982 1.00 96.62 181 LEU A CA 1
ATOM 1377 C C . LEU A 1 181 ? -3.864 -3.211 19.437 1.00 96.62 181 LEU A C 1
ATOM 1379 O O . LEU A 1 181 ? -3.475 -2.217 20.042 1.00 96.62 181 LEU A O 1
ATOM 1383 N N . GLY A 1 182 ? -4.563 -4.175 20.041 1.00 95.31 182 GLY A N 1
ATOM 1384 C CA . GLY A 1 182 ? -4.958 -4.112 21.450 1.00 95.31 182 GLY A CA 1
ATOM 1385 C C . GLY A 1 182 ? -3.765 -3.985 22.406 1.00 95.31 182 GLY A C 1
ATOM 1386 O O . GLY A 1 182 ? -3.843 -3.263 23.399 1.00 95.31 182 GLY A O 1
ATOM 1387 N N . ARG A 1 183 ? -2.631 -4.625 22.085 1.00 94.94 183 ARG A N 1
ATOM 1388 C CA . ARG A 1 183 ? -1.391 -4.519 22.873 1.00 94.94 183 ARG A CA 1
ATOM 1389 C C . ARG A 1 183 ? -0.584 -3.256 22.585 1.00 94.94 183 ARG A C 1
ATOM 1391 O O . ARG A 1 183 ? -0.014 -2.671 23.504 1.00 94.94 183 ARG A O 1
ATOM 1398 N N . ARG A 1 184 ? -0.435 -2.893 21.308 1.00 94.75 184 ARG A N 1
ATOM 1399 C CA . ARG A 1 184 ? 0.565 -1.911 20.844 1.00 94.75 184 ARG A CA 1
ATOM 1400 C C . ARG A 1 184 ? -0.026 -0.540 20.526 1.00 94.75 184 ARG A C 1
ATOM 1402 O O . ARG A 1 184 ? 0.715 0.436 20.520 1.00 94.75 184 ARG A O 1
ATOM 1409 N N . ALA A 1 185 ? -1.330 -0.467 20.287 1.00 93.38 185 ALA A N 1
ATOM 1410 C CA . ALA A 1 185 ? -2.079 0.742 19.966 1.00 93.38 185 ALA A CA 1
ATOM 1411 C C . ALA A 1 185 ? -3.464 0.726 20.657 1.00 93.38 185 ALA A C 1
ATOM 1413 O O . ALA A 1 185 ? -4.489 0.773 19.977 1.00 93.38 185 ALA A O 1
ATOM 1414 N N . PRO A 1 186 ? -3.533 0.675 22.004 1.00 92.44 186 PRO A N 1
ATOM 1415 C CA . PRO A 1 186 ? -4.790 0.478 22.742 1.00 92.44 186 PRO A CA 1
ATOM 1416 C C . PRO A 1 186 ? -5.835 1.591 22.535 1.00 92.44 186 PRO A C 1
ATOM 1418 O O . PRO A 1 186 ? -7.006 1.403 22.851 1.00 92.44 186 PRO A O 1
ATOM 1421 N N . GLY A 1 187 ? -5.439 2.751 21.996 1.00 92.75 187 GLY A N 1
ATOM 1422 C CA . GLY A 1 187 ? -6.360 3.818 21.589 1.00 92.75 187 GLY A CA 1
ATOM 1423 C C . GLY A 1 187 ? -7.117 3.542 20.281 1.00 92.75 187 GLY A C 1
ATOM 1424 O O . GLY A 1 187 ? -7.988 4.330 19.908 1.00 92.75 187 GLY A O 1
ATOM 1425 N N . VAL A 1 188 ? -6.788 2.464 19.565 1.00 95.06 188 VAL A N 1
ATOM 1426 C CA . VAL A 1 188 ? -7.478 2.006 18.354 1.00 95.06 188 VAL A CA 1
ATOM 1427 C C . VAL A 1 188 ? -8.569 1.018 18.766 1.00 95.06 188 VAL A C 1
ATOM 1429 O O . VAL A 1 188 ? -8.310 -0.158 18.998 1.00 95.06 188 VAL A O 1
ATOM 1432 N N . THR A 1 189 ? -9.800 1.512 18.867 1.00 94.19 189 THR A N 1
ATOM 1433 C CA . THR A 1 189 ? -10.995 0.730 19.239 1.00 94.19 189 THR A CA 1
ATOM 1434 C C . THR A 1 189 ? -11.908 0.436 18.047 1.00 94.19 189 THR A C 1
ATOM 1436 O O . THR A 1 189 ? -12.926 -0.240 18.182 1.00 94.19 189 THR A O 1
ATOM 1439 N N . ALA A 1 190 ? -11.547 0.954 16.874 1.00 94.38 190 ALA A N 1
ATOM 1440 C CA . ALA A 1 190 ? -12.208 0.709 15.603 1.00 94.38 190 ALA A CA 1
ATOM 1441 C C . ALA A 1 190 ? -12.206 -0.783 15.199 1.00 94.38 190 ALA A C 1
ATOM 1443 O O . ALA A 1 190 ? -11.247 -1.503 15.492 1.00 94.38 190 ALA A O 1
ATOM 1444 N N . PRO A 1 191 ? -13.239 -1.254 14.473 1.00 93.50 191 PRO A N 1
ATOM 1445 C CA . PRO A 1 191 ? -13.266 -2.613 13.950 1.00 93.50 191 PRO A CA 1
ATOM 1446 C C . PRO A 1 191 ? -12.149 -2.839 12.923 1.00 93.50 191 PRO A C 1
ATOM 1448 O O . PRO A 1 191 ? -11.906 -2.000 12.053 1.00 93.50 191 PRO A O 1
ATOM 1451 N N . VAL A 1 192 ? -11.518 -4.012 13.006 1.00 97.00 192 VAL A N 1
ATOM 1452 C CA . VAL A 1 192 ? -10.535 -4.497 12.028 1.00 97.00 192 VAL A CA 1
ATOM 1453 C C . VAL A 1 192 ? -11.223 -5.406 11.023 1.00 97.00 192 VAL A C 1
ATOM 1455 O O . VAL A 1 192 ? -11.943 -6.327 11.415 1.00 97.00 192 VAL A O 1
ATOM 1458 N N . LYS A 1 193 ? -10.980 -5.162 9.736 1.00 96.81 193 LYS A N 1
ATOM 1459 C CA . LYS A 1 193 ? -11.550 -5.924 8.623 1.00 96.81 193 LYS A CA 1
ATOM 1460 C C . LYS A 1 193 ? -10.461 -6.389 7.666 1.00 96.81 193 LYS A C 1
ATOM 1462 O O . LYS A 1 193 ? -9.458 -5.698 7.480 1.00 96.81 193 LYS A O 1
ATOM 1467 N N . ALA A 1 194 ? -10.690 -7.525 7.019 1.00 97.88 194 ALA A N 1
ATOM 1468 C CA . ALA A 1 194 ? -9.925 -7.912 5.842 1.00 97.88 194 ALA A CA 1
ATOM 1469 C C . ALA A 1 194 ? -10.186 -6.927 4.693 1.00 97.88 194 ALA A C 1
ATOM 1471 O O . ALA A 1 194 ? -11.299 -6.420 4.533 1.00 97.88 194 ALA A O 1
ATOM 1472 N N . VAL A 1 195 ? -9.162 -6.656 3.889 1.00 97.94 195 VAL A N 1
ATOM 1473 C CA . VAL A 1 195 ? -9.313 -5.869 2.665 1.00 97.94 195 VAL A CA 1
ATOM 1474 C C . VAL A 1 195 ? -10.140 -6.622 1.621 1.00 97.94 195 VAL A C 1
ATOM 1476 O O . VAL A 1 195 ? -9.978 -7.825 1.426 1.00 97.94 195 VAL A O 1
ATOM 1479 N N . ALA A 1 196 ? -10.972 -5.888 0.887 1.00 97.38 196 ALA A N 1
ATOM 1480 C CA . ALA A 1 196 ? -11.558 -6.345 -0.365 1.00 97.38 196 ALA A CA 1
ATOM 1481 C C . ALA A 1 196 ? -10.878 -5.602 -1.521 1.00 97.38 196 ALA A C 1
ATOM 1483 O O . ALA A 1 196 ? -11.190 -4.441 -1.792 1.00 97.38 196 ALA A O 1
ATOM 1484 N N . PHE A 1 197 ? -9.909 -6.248 -2.174 1.00 97.88 197 PHE A N 1
ATOM 1485 C CA . PHE A 1 197 ? -9.253 -5.661 -3.338 1.00 97.88 197 PHE A CA 1
ATOM 1486 C C . PHE A 1 197 ? -10.123 -5.791 -4.589 1.00 97.88 197 PHE A C 1
ATOM 1488 O O . PHE A 1 197 ? -10.658 -6.860 -4.882 1.00 97.88 197 PHE A O 1
ATOM 1495 N N . GLY A 1 198 ? -10.201 -4.711 -5.363 1.00 97.12 198 GLY A N 1
ATOM 1496 C CA . GLY A 1 198 ? -10.691 -4.720 -6.738 1.00 97.12 198 GLY A CA 1
ATOM 1497 C C . GLY A 1 198 ? -9.554 -4.423 -7.718 1.00 97.12 198 GLY A C 1
ATOM 1498 O O . GLY A 1 198 ? -8.644 -3.667 -7.368 1.00 97.12 198 GLY A O 1
ATOM 1499 N N . PRO A 1 199 ? -9.579 -4.973 -8.944 1.00 96.31 199 PRO A N 1
ATOM 1500 C CA . PRO A 1 199 ? -8.632 -4.572 -9.976 1.00 96.31 199 PRO A CA 1
ATOM 1501 C C . PRO A 1 199 ? -8.800 -3.082 -10.287 1.00 96.31 199 PRO A C 1
ATOM 1503 O O . PRO A 1 199 ? -9.918 -2.561 -10.295 1.00 96.31 199 PRO A O 1
ATOM 1506 N N . ALA A 1 200 ? -7.692 -2.393 -10.540 1.00 94.81 200 ALA A N 1
ATOM 1507 C CA . ALA A 1 200 ? -7.710 -0.986 -10.899 1.00 94.81 200 ALA A CA 1
ATOM 1508 C C . ALA A 1 200 ? -6.572 -0.630 -11.847 1.00 94.81 200 ALA A C 1
ATOM 1510 O O . ALA A 1 200 ? -5.502 -1.239 -11.844 1.00 94.81 200 ALA A O 1
ATOM 1511 N N . SER A 1 201 ? -6.802 0.426 -12.620 1.00 92.75 201 SER A N 1
ATOM 1512 C CA . SER A 1 201 ? -5.780 1.018 -13.469 1.00 92.75 201 SER A CA 1
ATOM 1513 C C . SER A 1 201 ? -5.737 2.527 -13.324 1.00 92.75 201 SER A C 1
ATOM 1515 O O . SER A 1 201 ? -6.771 3.166 -13.112 1.00 92.75 201 SER A O 1
ATOM 1517 N N . PHE A 1 202 ? -4.549 3.097 -13.492 1.00 91.25 202 PHE A N 1
ATOM 1518 C CA . PHE A 1 202 ? -4.361 4.538 -13.576 1.00 91.25 202 PHE A CA 1
ATOM 1519 C C . PHE A 1 202 ? -3.315 4.901 -14.631 1.00 91.25 202 PHE A C 1
ATOM 1521 O O . PHE A 1 202 ? -2.400 4.129 -14.926 1.00 91.25 202 PHE A O 1
ATOM 1528 N N . GLY A 1 203 ? -3.475 6.085 -15.223 1.00 86.31 203 GLY A N 1
ATOM 1529 C CA . GLY A 1 203 ? -2.534 6.619 -16.204 1.00 86.31 203 GLY A CA 1
ATOM 1530 C C . GLY A 1 203 ? -1.228 7.109 -15.574 1.00 86.31 203 GLY A C 1
ATOM 1531 O O . GLY A 1 203 ? -1.143 7.374 -14.377 1.00 86.31 203 GLY A O 1
ATOM 1532 N N . THR A 1 204 ? -0.203 7.301 -16.401 1.00 82.62 204 THR A N 1
ATOM 1533 C CA . THR A 1 204 ? 1.023 7.989 -15.973 1.00 82.62 204 THR A CA 1
ATOM 1534 C C . THR A 1 204 ? 0.920 9.487 -16.165 1.00 82.62 204 THR A C 1
ATOM 1536 O O . THR A 1 204 ? 0.357 9.941 -17.158 1.00 82.62 204 THR A O 1
ATOM 1539 N N . GLY A 1 205 ? 1.535 10.241 -15.259 1.00 77.25 205 GLY A N 1
ATOM 1540 C CA . GLY A 1 205 ? 1.733 11.672 -15.446 1.00 77.25 205 GLY A CA 1
ATOM 1541 C C . GLY A 1 205 ? 3.054 11.986 -16.143 1.00 77.25 205 GLY A C 1
ATOM 1542 O O . GLY A 1 205 ? 3.815 11.083 -16.507 1.00 77.25 205 GLY A O 1
ATOM 1543 N N . SER A 1 206 ? 3.347 13.279 -16.271 1.00 72.69 206 SER A N 1
ATOM 1544 C CA . SER A 1 206 ? 4.606 13.769 -16.837 1.00 72.69 206 SER A CA 1
ATOM 1545 C C . SER A 1 206 ? 5.281 14.788 -15.919 1.00 72.69 206 SER A C 1
ATOM 1547 O O . SER A 1 206 ? 4.617 15.535 -15.200 1.00 72.69 206 SER A O 1
ATOM 1549 N N . THR A 1 207 ? 6.612 14.828 -15.937 1.00 71.25 207 THR A N 1
ATOM 1550 C CA . THR A 1 207 ? 7.393 15.914 -15.336 1.00 71.25 207 THR A CA 1
ATOM 1551 C C . THR A 1 207 ? 7.290 17.183 -16.191 1.00 71.25 207 THR A C 1
ATOM 1553 O O . THR A 1 207 ? 6.811 17.153 -17.328 1.00 71.25 207 THR A O 1
ATOM 1556 N N . LEU A 1 208 ? 7.784 18.313 -15.669 1.00 68.12 208 LEU A N 1
ATOM 1557 C CA . LEU A 1 208 ? 7.895 19.568 -16.429 1.00 68.12 208 LEU A CA 1
ATOM 1558 C C . LEU A 1 208 ? 8.759 19.429 -17.696 1.00 68.12 208 LEU A C 1
ATOM 1560 O O . LEU A 1 208 ? 8.596 20.208 -18.630 1.00 68.12 208 LEU A O 1
ATOM 1564 N N . PHE A 1 209 ? 9.625 18.414 -17.745 1.00 76.12 209 PHE A N 1
ATOM 1565 C CA . PHE A 1 209 ? 10.499 18.097 -18.875 1.00 76.12 209 PHE A CA 1
ATOM 1566 C C . PHE A 1 209 ? 9.942 16.971 -19.763 1.00 76.12 209 PHE A C 1
ATOM 1568 O O . PHE A 1 209 ? 10.689 16.346 -20.506 1.00 76.12 209 PHE A O 1
ATOM 1575 N N . ALA A 1 210 ? 8.631 16.706 -19.686 1.00 74.38 210 ALA A N 1
ATOM 1576 C CA . ALA A 1 210 ? 7.922 15.676 -20.453 1.00 74.38 210 ALA A CA 1
ATOM 1577 C C . ALA A 1 210 ? 8.376 14.224 -20.191 1.00 74.38 210 ALA A C 1
ATOM 1579 O O . ALA A 1 210 ? 8.054 13.323 -20.965 1.00 74.38 210 ALA A O 1
ATOM 1580 N N . GLU A 1 211 ? 9.056 13.959 -19.075 1.00 76.38 211 GLU A N 1
ATOM 1581 C CA . GLU A 1 211 ? 9.416 12.595 -18.680 1.00 76.38 211 GLU A CA 1
ATOM 1582 C C . GLU A 1 211 ? 8.232 11.907 -17.999 1.00 76.38 211 GLU A C 1
ATOM 1584 O O . GLU A 1 211 ? 7.535 12.509 -17.181 1.00 76.38 211 GLU A O 1
ATOM 1589 N N . ARG A 1 212 ? 7.995 10.632 -18.310 1.00 81.50 212 ARG A N 1
ATOM 1590 C CA . ARG A 1 212 ? 6.906 9.849 -17.710 1.00 81.50 212 ARG A CA 1
ATOM 1591 C C . ARG A 1 212 ? 7.170 9.640 -16.213 1.00 81.50 212 ARG A C 1
ATOM 1593 O O . ARG A 1 212 ? 8.272 9.254 -15.827 1.00 81.50 212 ARG A O 1
ATOM 1600 N N . LYS A 1 213 ? 6.156 9.858 -15.371 1.00 83.94 213 LYS A N 1
ATOM 1601 C CA . LYS A 1 213 ? 6.239 9.689 -13.911 1.00 83.94 213 LYS A CA 1
ATOM 1602 C C . LYS A 1 213 ? 5.043 8.913 -13.368 1.00 83.94 213 LYS A C 1
ATOM 1604 O O . LYS A 1 213 ? 3.902 9.115 -13.799 1.00 83.94 213 LYS A O 1
ATOM 1609 N N . CYS A 1 214 ? 5.296 8.053 -12.388 1.00 85.75 214 CYS A N 1
ATOM 1610 C CA . CYS A 1 214 ? 4.254 7.339 -11.669 1.00 85.75 214 CYS A CA 1
ATOM 1611 C C . CYS A 1 214 ? 3.370 8.328 -10.904 1.00 85.75 214 CYS A C 1
ATOM 1613 O O . CYS A 1 214 ? 3.838 8.981 -9.974 1.00 85.75 214 CYS A O 1
ATOM 1615 N N . GLY A 1 215 ? 2.112 8.473 -11.325 1.00 74.31 215 GLY A N 1
ATOM 1616 C CA . GLY A 1 215 ? 1.183 9.430 -10.723 1.00 74.31 215 GLY A CA 1
ATOM 1617 C C . GLY A 1 215 ? 1.589 10.906 -10.823 1.00 74.31 215 GLY A C 1
ATOM 1618 O O . GLY A 1 215 ? 1.211 11.693 -9.961 1.00 74.31 215 GLY A O 1
ATOM 1619 N N . GLY A 1 216 ? 2.390 11.282 -11.831 1.00 63.59 216 GLY A N 1
ATOM 1620 C CA . GLY A 1 216 ? 2.817 12.671 -12.047 1.00 63.59 216 GLY A CA 1
ATOM 1621 C C . GLY A 1 216 ? 1.675 13.638 -12.393 1.00 63.59 216 GLY A C 1
ATOM 1622 O O . GLY A 1 216 ? 0.529 13.237 -12.583 1.00 63.59 216 GLY A O 1
ATOM 1623 N N . TYR A 1 217 ? 2.008 14.923 -12.539 1.00 50.19 217 TYR A N 1
ATOM 1624 C CA . TYR A 1 217 ? 1.052 15.956 -12.938 1.00 50.19 217 TYR A CA 1
ATOM 1625 C C . TYR A 1 217 ? 0.394 15.607 -14.278 1.00 50.19 217 TYR A C 1
ATOM 1627 O O . TYR A 1 217 ? 1.061 15.458 -15.304 1.00 50.19 217 TYR A O 1
ATOM 1635 N N . PHE A 1 218 ? -0.932 15.530 -14.276 1.00 50.94 218 PHE A N 1
ATOM 1636 C CA . PHE A 1 218 ? -1.721 15.611 -15.494 1.00 50.94 218 PHE A CA 1
ATOM 1637 C C . PHE A 1 218 ? -1.897 17.100 -15.796 1.00 50.94 218 PHE A C 1
ATOM 1639 O O . PHE A 1 218 ? -2.476 17.824 -14.983 1.00 50.94 218 PHE A O 1
ATOM 1646 N N . LYS A 1 219 ? -1.393 17.595 -16.939 1.00 39.28 219 LYS A N 1
ATOM 1647 C CA . LYS A 1 219 ? -1.863 18.897 -17.439 1.00 39.28 219 LYS A CA 1
ATOM 1648 C C . LYS A 1 219 ? -3.388 18.809 -17.504 1.00 39.28 219 LYS A C 1
ATOM 1650 O O . LYS A 1 219 ? -3.910 17.879 -18.120 1.00 39.28 219 LYS A O 1
ATOM 1655 N N . ALA A 1 220 ? -4.076 19.736 -16.836 1.00 37.50 220 ALA A N 1
ATOM 1656 C CA . ALA A 1 220 ? -5.522 19.867 -16.941 1.00 37.50 220 ALA A CA 1
ATOM 1657 C C . ALA A 1 220 ? -5.899 19.845 -18.427 1.00 37.50 220 ALA A C 1
ATOM 1659 O O . ALA A 1 220 ? -5.234 20.491 -19.241 1.00 37.50 220 ALA A O 1
ATOM 1660 N N . GLY A 1 221 ? -6.882 19.009 -18.766 1.00 36.56 221 GLY A N 1
ATOM 1661 C CA . GLY A 1 221 ? -7.203 18.657 -20.141 1.00 36.56 221 GLY A CA 1
ATOM 1662 C C . GLY A 1 221 ? -7.326 19.882 -21.038 1.00 36.56 221 GLY A C 1
ATOM 1663 O O . GLY A 1 221 ? -7.870 20.912 -20.640 1.00 36.56 221 GLY A O 1
ATOM 1664 N N . VAL A 1 222 ? -6.834 19.743 -22.270 1.00 35.03 222 VAL A N 1
ATOM 1665 C CA . VAL A 1 222 ? -7.215 20.634 -23.363 1.00 35.03 222 VAL A CA 1
ATOM 1666 C C . VAL A 1 222 ? -8.737 20.693 -23.356 1.00 35.03 222 VAL A C 1
ATOM 1668 O O . VAL A 1 222 ? -9.406 19.668 -23.507 1.00 35.03 222 VAL A O 1
ATOM 1671 N N . LYS A 1 223 ? -9.270 21.890 -23.106 1.00 31.97 223 LYS A N 1
ATOM 1672 C CA . LYS A 1 223 ? -10.686 22.198 -23.260 1.00 31.97 223 LYS A CA 1
ATOM 1673 C C . LYS A 1 223 ? -11.039 21.746 -24.678 1.00 31.97 223 LYS A C 1
ATOM 1675 O O . LYS A 1 223 ? -10.522 22.312 -25.636 1.00 31.97 223 LYS A O 1
ATOM 1680 N N . LYS A 1 224 ? -11.835 20.682 -24.824 1.00 36.81 224 LYS A N 1
ATOM 1681 C CA . LYS A 1 224 ? -12.489 20.409 -26.104 1.00 36.81 224 LYS A CA 1
ATOM 1682 C C . LYS A 1 224 ? -13.399 21.608 -26.334 1.00 36.81 224 LYS A C 1
ATOM 1684 O O . LYS A 1 224 ? -14.468 21.682 -25.732 1.00 36.81 224 LYS A O 1
ATOM 1689 N N . GLU A 1 225 ? -12.943 22.577 -27.120 1.00 34.56 225 GLU A N 1
ATOM 1690 C CA . GLU A 1 225 ? -13.863 23.493 -27.774 1.00 34.56 225 GLU A CA 1
ATOM 1691 C C . GLU A 1 225 ? -14.751 22.621 -28.650 1.00 34.56 225 GLU A C 1
ATOM 1693 O O . GLU A 1 225 ? -14.304 21.968 -29.595 1.00 34.56 225 GLU A O 1
ATOM 1698 N N . GLY A 1 226 ? -15.993 22.486 -28.193 1.00 33.91 226 GLY A N 1
ATOM 1699 C CA . GLY A 1 226 ? -17.035 21.801 -28.918 1.00 33.91 226 GLY A CA 1
ATOM 1700 C C . GLY A 1 226 ? -17.218 22.480 -30.263 1.00 33.91 226 GLY A C 1
ATOM 1701 O O . GLY A 1 226 ? -17.346 23.699 -30.342 1.00 33.91 226 GLY A O 1
ATOM 1702 N N . GLY A 1 227 ? -17.250 21.663 -31.310 1.00 35.84 227 GLY A N 1
ATOM 1703 C CA . GLY A 1 227 ? -17.942 22.051 -32.522 1.00 35.84 227 GLY A CA 1
ATOM 1704 C C . GLY A 1 227 ? -19.421 22.279 -32.216 1.00 35.84 227 GLY A C 1
ATOM 1705 O O . GLY A 1 227 ? -20.017 21.562 -31.408 1.00 35.84 227 GLY A O 1
ATOM 1706 N N . GLY A 1 228 ? -19.998 23.272 -32.882 1.00 30.89 228 GLY A N 1
ATOM 1707 C CA . GLY A 1 228 ? -21.434 23.506 -32.901 1.00 30.89 228 GLY A CA 1
ATOM 1708 C C . GLY A 1 228 ? -21.768 24.934 -33.309 1.00 30.89 228 GLY A C 1
ATOM 1709 O O . GLY A 1 228 ? -21.723 25.822 -32.462 1.00 30.89 228 GLY A O 1
ATOM 1710 N N . GLY A 1 229 ? -22.132 25.120 -34.582 1.00 34.00 229 GLY A N 1
ATOM 1711 C CA . GLY A 1 229 ? -22.753 26.337 -35.111 1.00 34.00 229 GLY A CA 1
ATOM 1712 C C . GLY A 1 229 ? -22.228 26.730 -36.473 1.00 34.00 229 GLY A C 1
ATOM 1713 O O . GLY A 1 229 ? -21.511 27.748 -36.516 1.00 34.00 229 GLY A O 1
#

Organism: NCBI:txid120107